Protein AF-A0A849ST51-F1 (afdb_monomer_lite)

Radius of gyration: 21.39 Å; chains: 1; bounding box: 70×36×68 Å

Organism: Eiseniibacteriota bacterium (NCBI:txid2212470)

Sequence (210 aa):
MLAPASSLGTRFVRTRVRLAWPFSPWFVPFAAAFALFERWRFIRDKVAAGPESPLDPAALAWMATTTHALGVLAGSALLVVAWRALGERMPYWRIAGITCALSLLTGFADLLRVRSAELEGAWRMAAVTLGGIGGLESVRADDAGLAAAFAGLGVLEAVRLILLGWAQSHAVARPFATGVAVTLSLWLAIRLATWFTLDLLAGRSGFGGL

Foldseek 3Di:
DDDDDPPPPPPPPCPQLALDAPDDPVCLVVLLVVLLVVQLVVQLVVVVPDPDDPDRSSVVSVVVSVVVLVVLLVLLVVLQVLVVVVVFHFDSVRLSSLSSVLCVLLVVLCVLLVCLLVDDDPSSVVSCQSSHVLSDPPPDDDQVLLCVLRRRPHPSVVVSLLVSLCSVCSSRVHDSVVSSVSSVVSSVVVSLVSSCVVCVVVVAHSPHDD

Structure (mmCIF, N/CA/C/O backbone):
data_AF-A0A849ST51-F1
#
_entry.id   AF-A0A849ST51-F1
#
loop_
_atom_site.group_PDB
_atom_site.id
_atom_site.type_symbol
_atom_site.label_atom_id
_atom_site.label_alt_id
_atom_site.label_comp_id
_atom_site.label_asym_id
_atom_site.label_entity_id
_atom_site.label_seq_id
_atom_site.pdbx_PDB_ins_code
_atom_site.Cartn_x
_atom_site.Cartn_y
_atom_site.Cartn_z
_atom_site.occupancy
_atom_site.B_iso_or_equiv
_atom_site.auth_seq_id
_atom_site.auth_comp_id
_atom_site.auth_asym_id
_atom_site.auth_atom_id
_atom_site.pdbx_PDB_model_num
ATOM 1 N N . MET A 1 1 ? -49.593 -1.850 42.133 1.00 47.81 1 MET A N 1
ATOM 2 C CA . MET A 1 1 ? -48.151 -1.784 42.457 1.00 47.81 1 MET A CA 1
ATOM 3 C C . MET A 1 1 ? -47.375 -2.138 41.198 1.00 47.81 1 MET A C 1
ATOM 5 O O . MET A 1 1 ? -47.341 -3.301 40.830 1.00 47.81 1 MET A O 1
ATOM 9 N N . LEU A 1 2 ? -46.864 -1.133 40.484 1.00 47.19 2 LEU A N 1
ATOM 10 C CA . LEU A 1 2 ? -46.058 -1.300 39.271 1.00 47.19 2 LEU A CA 1
ATOM 11 C C . LEU A 1 2 ? -44.594 -1.077 39.656 1.00 47.19 2 LEU A C 1
ATOM 13 O O . LEU A 1 2 ? -44.266 -0.042 40.234 1.00 47.19 2 LEU A O 1
ATOM 17 N N . ALA A 1 3 ? -43.743 -2.068 39.396 1.00 43.91 3 ALA A N 1
ATOM 18 C CA . ALA A 1 3 ? -42.314 -1.974 39.661 1.00 43.91 3 ALA A CA 1
ATOM 19 C C . ALA A 1 3 ? -41.665 -0.955 38.702 1.00 43.91 3 ALA A C 1
ATOM 21 O O . ALA A 1 3 ? -41.986 -0.961 37.510 1.00 43.91 3 ALA A O 1
ATOM 22 N N . PRO A 1 4 ? -40.763 -0.082 39.182 1.00 59.59 4 PRO A N 1
ATOM 23 C CA . PRO A 1 4 ? -40.071 0.859 38.318 1.00 59.59 4 PRO A CA 1
ATOM 24 C C . PRO A 1 4 ? -39.096 0.101 37.415 1.00 59.59 4 PRO A C 1
ATOM 26 O O . PRO A 1 4 ? -38.251 -0.659 37.889 1.00 59.59 4 PRO A O 1
ATOM 29 N N . ALA A 1 5 ? -39.221 0.324 36.106 1.00 53.69 5 ALA A N 1
ATOM 30 C CA . ALA A 1 5 ? -38.264 -0.126 35.110 1.00 53.69 5 ALA A CA 1
ATOM 31 C C . ALA A 1 5 ? -36.893 0.469 35.450 1.00 53.69 5 ALA A C 1
ATOM 33 O O . ALA A 1 5 ? -36.649 1.665 35.277 1.00 53.69 5 ALA A O 1
ATOM 34 N N . SER A 1 6 ? -36.008 -0.369 35.983 1.00 52.78 6 SER A N 1
ATOM 35 C CA . SER A 1 6 ? -34.615 -0.036 36.209 1.00 52.78 6 SER A CA 1
ATOM 36 C C . SER A 1 6 ? -33.983 0.255 34.854 1.00 52.78 6 SER A C 1
ATOM 38 O O . SER A 1 6 ? -33.720 -0.630 34.041 1.00 52.78 6 SER A O 1
ATOM 40 N N . SER A 1 7 ? -33.761 1.542 34.603 1.00 50.75 7 SER A N 1
ATOM 41 C CA . SER A 1 7 ? -32.922 2.029 33.526 1.00 50.75 7 SER A CA 1
ATOM 42 C C . SER A 1 7 ? -31.540 1.402 33.698 1.00 50.75 7 SER A C 1
ATOM 44 O O . SER A 1 7 ? -30.721 1.884 34.487 1.00 50.75 7 SER A O 1
ATOM 46 N N . LEU A 1 8 ? -31.295 0.307 32.979 1.00 52.44 8 LEU A N 1
ATOM 47 C CA . LEU A 1 8 ? -29.972 -0.237 32.709 1.00 52.44 8 LEU A CA 1
ATOM 48 C C . LEU A 1 8 ? -29.216 0.819 31.908 1.00 52.44 8 LEU A C 1
ATOM 50 O O . LEU A 1 8 ? -29.104 0.779 30.687 1.00 52.44 8 LEU A O 1
ATOM 54 N N . GLY A 1 9 ? -28.727 1.818 32.638 1.00 47.53 9 GLY A N 1
ATOM 55 C CA . GLY A 1 9 ? -27.711 2.736 32.194 1.00 47.53 9 GLY A CA 1
ATOM 56 C C . GLY A 1 9 ? -26.449 1.924 31.984 1.00 47.53 9 GLY A C 1
ATOM 57 O O . GLY A 1 9 ? -25.580 1.880 32.851 1.00 47.53 9 GLY A O 1
ATOM 58 N N . THR A 1 10 ? -26.339 1.294 30.816 1.00 53.84 10 THR A N 1
ATOM 59 C CA . THR A 1 10 ? -25.060 0.909 30.237 1.00 53.84 10 THR A CA 1
ATOM 60 C C . THR A 1 10 ? -24.292 2.201 30.013 1.00 53.84 10 THR A C 1
ATOM 62 O O . THR A 1 10 ? -24.295 2.785 28.927 1.00 53.84 10 THR A O 1
ATOM 65 N N . ARG A 1 11 ? -23.657 2.691 31.082 1.00 48.66 11 ARG A N 1
ATOM 66 C CA . ARG A 1 11 ? -22.540 3.617 30.997 1.00 48.66 11 ARG A CA 1
ATOM 67 C C . ARG A 1 11 ? -21.483 2.870 30.204 1.00 48.66 11 ARG A C 1
ATOM 69 O O . ARG A 1 11 ? -20.660 2.154 30.763 1.00 48.66 11 ARG A O 1
ATOM 76 N N . PHE A 1 12 ? -21.528 3.030 28.884 1.00 52.06 12 PHE A N 1
ATOM 77 C CA . PHE A 1 12 ? -20.367 2.847 28.040 1.00 52.06 12 PHE A CA 1
ATOM 78 C C . PHE A 1 12 ? -19.335 3.843 28.553 1.00 52.06 12 PHE A C 1
ATOM 80 O O . PHE A 1 12 ? -19.264 4.989 28.107 1.00 52.06 12 PHE A O 1
ATOM 87 N N . VAL A 1 13 ? -18.547 3.410 29.534 1.00 49.41 13 VAL A N 1
ATOM 88 C CA . VAL A 1 13 ? -17.258 4.004 29.835 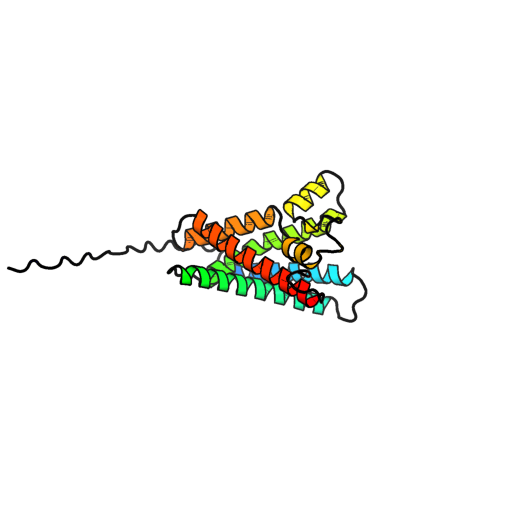1.00 49.41 13 VAL A CA 1
ATOM 89 C C . VAL A 1 13 ? -16.431 3.735 28.584 1.00 49.41 13 VAL A C 1
ATOM 91 O O . VAL A 1 13 ? -15.721 2.744 28.476 1.00 49.41 13 VAL A O 1
ATOM 94 N N . ARG A 1 14 ? -16.608 4.587 27.567 1.00 54.84 14 ARG A N 1
ATOM 95 C CA . ARG A 1 14 ? -15.716 4.675 26.419 1.00 54.84 14 ARG A CA 1
ATOM 96 C C . ARG A 1 14 ? -14.397 5.175 26.982 1.00 54.84 14 ARG A C 1
ATOM 98 O O . ARG A 1 14 ? -14.123 6.375 26.954 1.00 54.84 14 ARG A O 1
ATOM 105 N N . THR A 1 15 ? -13.587 4.264 27.508 1.00 50.16 15 THR A N 1
ATOM 106 C CA . THR A 1 15 ? -12.146 4.455 27.596 1.00 50.16 15 THR A CA 1
ATOM 107 C C . THR A 1 15 ? -11.699 4.771 26.179 1.00 50.16 15 THR A C 1
ATOM 109 O O . THR A 1 15 ? -11.597 3.889 25.330 1.00 50.16 15 THR A O 1
ATOM 112 N N . ARG A 1 16 ? -11.562 6.068 25.876 1.00 57.47 16 ARG A N 1
ATOM 113 C CA . ARG A 1 16 ? -11.054 6.542 24.591 1.00 57.47 16 ARG A CA 1
ATOM 114 C C . ARG A 1 16 ? -9.596 6.117 24.536 1.00 57.47 16 ARG A C 1
ATOM 116 O O . ARG A 1 16 ? -8.726 6.892 24.927 1.00 57.47 16 ARG A O 1
ATOM 123 N N . VAL A 1 17 ? -9.332 4.899 24.076 1.00 56.81 17 VAL A N 1
ATOM 124 C CA . VAL A 1 17 ? -7.990 4.491 23.679 1.00 56.81 17 VAL A CA 1
ATOM 125 C C . VAL A 1 17 ? -7.609 5.423 22.533 1.00 56.81 17 VAL A C 1
ATOM 127 O O . VAL A 1 17 ? -8.108 5.331 21.415 1.00 56.81 17 VAL A O 1
ATOM 130 N N . ARG A 1 18 ? -6.826 6.454 22.857 1.00 67.00 18 ARG A N 1
ATOM 131 C CA . ARG A 1 18 ? -6.346 7.426 21.881 1.00 67.00 18 ARG A CA 1
ATOM 132 C C . ARG A 1 18 ? -5.140 6.788 21.215 1.00 67.00 18 ARG A C 1
ATOM 134 O O . ARG A 1 18 ? -4.066 6.800 21.800 1.00 67.00 18 ARG A O 1
ATOM 141 N N . LEU A 1 19 ? -5.321 6.282 19.998 1.00 74.50 19 LEU A N 1
ATOM 142 C CA . LEU A 1 19 ? -4.217 5.864 19.134 1.00 74.50 19 LEU A CA 1
ATOM 143 C C . LEU A 1 19 ? -3.120 6.939 19.153 1.00 74.50 19 LEU A C 1
ATOM 145 O O . LEU A 1 19 ? -3.395 8.080 18.759 1.00 74.50 19 LEU A O 1
ATOM 149 N N . ALA A 1 20 ? -1.932 6.616 19.665 1.00 80.19 20 ALA A N 1
ATOM 150 C CA . ALA A 1 20 ? -0.822 7.559 19.695 1.00 80.19 20 ALA A CA 1
ATOM 151 C C . ALA A 1 20 ? -0.447 7.952 18.260 1.00 80.19 20 ALA A C 1
ATOM 153 O O . ALA A 1 20 ? -0.621 7.171 17.322 1.00 80.19 20 ALA A O 1
ATOM 154 N N . TRP A 1 21 ? 0.022 9.183 18.074 1.00 77.88 21 TRP A N 1
ATOM 155 C CA . TRP A 1 21 ? 0.580 9.547 16.781 1.00 77.88 21 TRP A CA 1
ATOM 156 C C . TRP A 1 21 ? 1.890 8.773 16.565 1.00 77.88 21 TRP A C 1
ATOM 158 O O . TRP A 1 21 ? 2.665 8.662 17.514 1.00 77.88 21 TRP A O 1
ATOM 168 N N . PRO A 1 22 ? 2.153 8.253 15.350 1.00 71.69 22 PRO A N 1
ATOM 169 C CA . PRO A 1 22 ? 3.393 7.524 15.064 1.00 71.69 22 PRO A CA 1
ATOM 170 C C . PRO A 1 22 ? 4.633 8.420 15.198 1.00 71.69 22 PRO A C 1
ATOM 172 O O . PRO A 1 22 ? 5.712 7.952 15.536 1.00 71.69 22 PRO A O 1
ATOM 175 N N . PHE A 1 23 ? 4.452 9.720 14.971 1.00 78.12 23 PHE A N 1
ATOM 176 C CA . PHE A 1 23 ? 5.445 10.768 15.161 1.00 78.12 23 PHE A CA 1
ATOM 177 C C . PHE A 1 23 ? 4.789 11.948 15.863 1.00 78.12 23 PHE A C 1
ATOM 179 O O . PHE A 1 23 ? 3.565 12.003 15.988 1.00 78.12 23 PHE A O 1
ATOM 186 N N . SER A 1 24 ? 5.574 12.945 16.258 1.00 84.44 24 SER A N 1
ATOM 187 C CA . SER A 1 24 ? 4.971 14.211 16.660 1.00 84.44 24 SER A CA 1
ATOM 188 C C . SER A 1 24 ? 4.080 14.757 15.523 1.00 84.44 24 SER A C 1
ATOM 190 O O . SER A 1 24 ? 4.521 14.744 14.372 1.00 84.44 24 SER A O 1
ATOM 192 N N . PRO A 1 25 ? 2.846 15.238 15.785 1.00 81.44 25 PRO A N 1
ATOM 193 C CA . PRO A 1 25 ? 1.914 15.665 14.733 1.00 81.44 25 PRO A CA 1
ATOM 194 C C . PRO A 1 25 ? 2.497 16.705 13.772 1.00 81.44 25 PRO A C 1
ATOM 196 O O . PRO A 1 25 ? 2.188 16.690 12.584 1.00 81.44 25 PRO A O 1
ATOM 199 N N . TRP A 1 26 ? 3.371 17.579 14.277 1.00 84.88 26 TRP A N 1
ATOM 200 C CA . TRP A 1 26 ? 4.043 18.600 13.476 1.00 84.88 26 TRP A CA 1
ATOM 201 C C . TRP A 1 26 ? 5.066 18.020 12.487 1.00 84.88 26 TRP A C 1
ATOM 203 O O . TRP A 1 26 ? 5.376 18.668 11.496 1.00 84.88 26 TRP A O 1
ATOM 213 N N . PHE A 1 27 ? 5.562 16.801 12.718 1.00 84.75 27 PHE A N 1
ATOM 214 C CA . PHE A 1 27 ? 6.536 16.128 11.856 1.00 84.75 27 PHE A CA 1
ATOM 215 C C . PHE A 1 27 ? 5.884 15.379 10.683 1.00 84.75 27 PHE A C 1
ATOM 217 O O . PHE A 1 27 ? 6.518 15.156 9.656 1.00 84.75 27 PHE A O 1
ATOM 224 N N . VAL A 1 28 ? 4.599 15.024 10.797 1.00 81.81 28 VAL A N 1
ATOM 225 C CA . VAL A 1 28 ? 3.839 14.316 9.751 1.00 81.81 28 VAL A CA 1
ATOM 226 C C . VAL A 1 28 ? 3.916 14.991 8.371 1.00 81.81 28 VAL A C 1
ATOM 228 O O . VAL A 1 28 ? 4.220 14.278 7.414 1.00 81.81 28 VAL A O 1
ATOM 231 N N . PRO A 1 29 ? 3.690 16.314 8.214 1.00 84.12 29 PRO A N 1
ATOM 232 C CA . PRO A 1 29 ? 3.803 16.952 6.901 1.00 84.12 29 PRO A CA 1
ATOM 233 C C . PRO A 1 29 ? 5.222 16.870 6.324 1.00 84.12 29 PRO A C 1
ATOM 235 O O . PRO A 1 29 ? 5.365 16.656 5.124 1.00 84.12 29 PRO A O 1
ATOM 238 N N . PHE A 1 30 ? 6.264 16.963 7.158 1.00 87.88 30 PHE A N 1
ATOM 239 C CA . PHE A 1 30 ? 7.655 16.836 6.712 1.00 87.88 30 PHE A CA 1
ATOM 240 C C . PHE A 1 30 ? 7.974 15.416 6.246 1.00 87.88 30 PHE A C 1
ATOM 242 O O . PHE A 1 30 ? 8.521 15.237 5.161 1.00 87.88 30 PHE A O 1
ATOM 249 N N . ALA A 1 31 ? 7.581 14.404 7.022 1.00 83.00 31 ALA A N 1
ATOM 250 C CA . ALA A 1 31 ? 7.768 13.005 6.651 1.00 83.00 31 ALA A CA 1
ATOM 251 C C . ALA A 1 31 ? 7.018 12.653 5.355 1.00 83.00 31 ALA A C 1
ATOM 253 O O . ALA A 1 31 ? 7.567 11.976 4.488 1.00 83.00 31 ALA A O 1
ATOM 254 N N . ALA A 1 32 ? 5.785 13.148 5.197 1.00 85.94 32 ALA A N 1
ATOM 255 C CA . ALA A 1 32 ? 4.997 12.957 3.983 1.00 85.94 32 ALA A CA 1
ATOM 256 C C . ALA A 1 32 ? 5.638 13.650 2.772 1.00 85.94 32 ALA A C 1
ATOM 258 O O . ALA A 1 32 ? 5.776 13.031 1.720 1.00 85.94 32 ALA A O 1
ATOM 259 N N . ALA A 1 33 ? 6.075 14.904 2.923 1.00 90.06 33 ALA A N 1
ATOM 260 C CA . ALA A 1 33 ? 6.751 15.643 1.861 1.00 90.06 33 ALA A CA 1
ATOM 261 C C . ALA A 1 33 ? 8.051 14.952 1.430 1.00 90.06 33 ALA A C 1
ATOM 263 O O . ALA A 1 33 ? 8.279 14.777 0.236 1.00 90.06 33 ALA A O 1
ATOM 264 N N . PHE A 1 34 ? 8.860 14.492 2.389 1.00 88.81 34 PHE A N 1
ATOM 265 C CA . PHE A 1 34 ? 10.085 13.746 2.112 1.00 88.81 34 PHE A CA 1
ATOM 266 C C . PHE A 1 34 ? 9.800 12.430 1.373 1.00 88.81 34 PHE A C 1
ATOM 268 O O . PHE A 1 34 ? 10.418 12.153 0.348 1.00 88.81 34 PHE A O 1
ATOM 275 N N . ALA A 1 35 ? 8.815 11.650 1.831 1.00 87.19 35 ALA A N 1
ATOM 276 C CA . ALA A 1 35 ? 8.422 10.400 1.180 1.00 87.19 35 ALA A CA 1
ATOM 277 C C . ALA A 1 35 ? 7.932 10.616 -0.263 1.00 87.19 35 ALA A C 1
ATOM 279 O O . ALA A 1 35 ? 8.281 9.849 -1.161 1.00 87.19 35 ALA A O 1
ATOM 280 N N . LEU A 1 36 ? 7.138 11.667 -0.496 1.00 91.19 36 LEU A N 1
ATOM 281 C CA . LEU A 1 36 ? 6.665 12.029 -1.833 1.00 91.19 36 LEU A CA 1
ATOM 282 C C . LEU A 1 36 ? 7.806 12.526 -2.722 1.00 91.19 36 LEU A C 1
ATOM 284 O O . LEU A 1 36 ? 7.856 12.152 -3.890 1.00 91.19 36 LEU A O 1
ATOM 288 N N . PHE A 1 37 ? 8.736 13.311 -2.180 1.00 92.00 37 PHE A N 1
ATOM 289 C CA . PHE A 1 37 ? 9.898 13.796 -2.917 1.00 92.00 37 PHE A CA 1
ATOM 290 C C . PHE A 1 37 ? 10.829 12.654 -3.347 1.00 92.00 37 PHE A C 1
ATOM 292 O O . PHE A 1 37 ? 11.182 12.569 -4.522 1.00 92.00 37 PHE A O 1
ATOM 299 N N . GLU A 1 38 ? 11.176 11.735 -2.441 1.00 89.75 38 GLU A N 1
ATOM 300 C CA . GLU A 1 38 ? 12.005 10.572 -2.787 1.00 89.75 38 GLU A CA 1
ATOM 301 C C . GLU A 1 38 ? 11.309 9.666 -3.807 1.00 89.75 38 GLU A C 1
ATOM 303 O O . GLU A 1 38 ? 11.943 9.181 -4.746 1.00 89.75 38 GLU A O 1
ATOM 308 N N . ARG A 1 39 ? 9.987 9.487 -3.687 1.00 90.00 39 ARG A N 1
ATOM 309 C CA . ARG A 1 39 ? 9.205 8.738 -4.676 1.00 90.00 39 ARG A CA 1
ATOM 310 C C . ARG A 1 39 ? 9.206 9.428 -6.039 1.00 90.00 39 ARG A C 1
ATOM 312 O O . ARG A 1 39 ? 9.419 8.757 -7.045 1.00 90.00 39 ARG A O 1
ATOM 319 N N . TRP A 1 40 ? 9.004 10.744 -6.076 1.00 94.38 40 TRP A N 1
ATOM 320 C CA . TRP A 1 40 ? 9.076 11.527 -7.307 1.00 94.38 40 TRP A CA 1
ATOM 321 C C . TRP A 1 40 ? 10.442 11.386 -7.973 1.00 94.38 40 TRP A C 1
ATOM 323 O O . TRP A 1 40 ? 10.504 11.050 -9.153 1.00 94.38 40 TRP A O 1
ATOM 333 N N . ARG A 1 41 ? 11.530 11.559 -7.211 1.00 93.75 41 ARG A N 1
ATOM 334 C CA . ARG A 1 41 ? 12.900 11.418 -7.716 1.00 93.75 41 ARG A CA 1
ATOM 335 C C . ARG A 1 41 ? 13.128 10.030 -8.305 1.00 93.75 41 ARG A C 1
ATOM 337 O O . ARG A 1 41 ? 13.576 9.915 -9.440 1.00 93.75 41 ARG A O 1
ATOM 344 N N . PHE A 1 42 ? 12.739 8.988 -7.572 1.00 89.19 42 PHE A N 1
ATOM 345 C CA . PHE A 1 42 ? 12.860 7.606 -8.025 1.00 89.19 42 PHE A CA 1
ATOM 346 C C . PHE A 1 42 ? 12.099 7.342 -9.331 1.00 89.19 42 PHE A C 1
ATOM 348 O O . PHE A 1 42 ? 12.646 6.732 -10.249 1.00 89.19 42 PHE A O 1
ATOM 355 N N . ILE A 1 43 ? 10.847 7.806 -9.436 1.00 90.06 43 ILE A N 1
ATOM 356 C CA . ILE A 1 43 ? 10.039 7.624 -10.650 1.00 90.06 43 ILE A CA 1
ATOM 357 C C . ILE A 1 43 ? 10.640 8.415 -11.811 1.00 90.06 43 ILE A C 1
ATOM 359 O O . ILE A 1 43 ? 10.756 7.872 -12.905 1.00 90.06 43 ILE A O 1
ATOM 363 N N . ARG A 1 44 ? 11.058 9.663 -11.581 1.00 93.94 44 ARG A N 1
ATOM 364 C CA . ARG A 1 44 ? 11.687 10.508 -12.602 1.00 93.94 44 ARG A CA 1
ATOM 365 C C . ARG A 1 44 ? 12.926 9.838 -13.176 1.00 93.94 44 ARG A C 1
ATOM 367 O O . ARG A 1 44 ? 13.034 9.721 -14.390 1.00 93.94 44 ARG A O 1
ATOM 374 N N . ASP A 1 45 ? 13.822 9.370 -12.313 1.00 91.25 45 ASP A N 1
ATOM 375 C CA . ASP A 1 45 ? 15.072 8.736 -12.732 1.00 91.25 45 ASP A CA 1
ATOM 376 C C . ASP A 1 45 ? 14.790 7.424 -13.493 1.00 91.25 45 ASP A C 1
ATOM 378 O O . ASP A 1 45 ? 15.465 7.109 -14.471 1.00 91.25 45 ASP A O 1
ATOM 382 N N . LYS A 1 46 ? 13.735 6.689 -13.112 1.00 85.69 46 LYS A N 1
ATOM 383 C CA . LYS A 1 46 ? 13.281 5.489 -13.831 1.00 85.69 46 LYS A CA 1
ATOM 384 C C . LYS A 1 46 ? 12.677 5.778 -15.200 1.00 85.69 46 LYS A C 1
ATOM 386 O O . LYS A 1 46 ? 12.963 5.042 -16.136 1.00 85.69 46 LYS A O 1
ATOM 391 N N . VAL A 1 47 ? 11.841 6.807 -15.310 1.00 88.56 47 VAL A N 1
ATOM 392 C CA . VAL A 1 47 ? 11.228 7.214 -16.581 1.00 88.56 47 VAL A CA 1
ATOM 393 C C . VAL A 1 47 ? 12.292 7.775 -17.522 1.00 88.56 47 VAL A C 1
ATOM 395 O O . VAL A 1 47 ? 12.293 7.430 -18.695 1.00 88.56 47 VAL A O 1
ATOM 398 N N . ALA A 1 48 ? 13.238 8.565 -17.004 1.00 89.88 48 ALA A N 1
ATOM 399 C CA . ALA A 1 48 ? 14.339 9.128 -17.784 1.00 89.88 48 ALA A CA 1
ATOM 400 C C . ALA A 1 48 ? 15.310 8.063 -18.326 1.00 89.88 48 ALA A C 1
ATOM 402 O O . ALA A 1 48 ? 15.897 8.260 -19.382 1.00 89.88 48 ALA A O 1
ATOM 403 N N . ALA A 1 49 ? 15.473 6.940 -17.620 1.00 87.69 49 ALA A N 1
ATOM 404 C CA . ALA A 1 49 ? 16.263 5.796 -18.082 1.00 87.69 49 ALA A CA 1
ATOM 405 C C . ALA A 1 49 ? 15.469 4.811 -18.968 1.00 87.69 49 ALA A C 1
ATOM 407 O O . ALA A 1 49 ? 16.024 3.808 -19.415 1.00 87.69 49 ALA A O 1
ATOM 408 N N . GLY A 1 50 ? 14.164 5.038 -19.148 1.00 83.88 50 GLY A N 1
ATOM 409 C CA . GLY A 1 50 ? 13.275 4.185 -19.930 1.00 83.88 50 GLY A CA 1
ATOM 410 C C . GLY A 1 50 ? 13.282 4.505 -21.430 1.00 83.88 50 GLY A C 1
ATOM 411 O O . GLY A 1 50 ? 14.083 5.315 -21.892 1.00 83.88 50 GLY A O 1
ATOM 412 N N . PRO A 1 51 ? 12.383 3.872 -22.206 1.00 84.50 51 PRO A N 1
ATOM 413 C CA . PRO A 1 51 ? 12.170 4.206 -23.612 1.00 84.50 51 PRO A CA 1
ATOM 414 C C . PRO A 1 51 ? 11.824 5.687 -23.787 1.00 84.50 51 PRO A C 1
ATOM 416 O O . PRO A 1 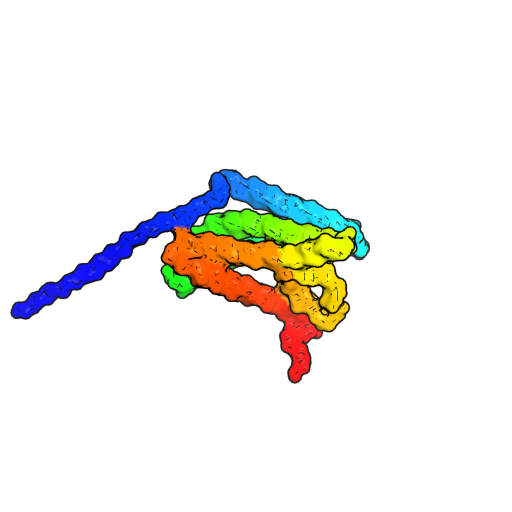51 ? 11.160 6.267 -22.923 1.00 84.50 51 PRO A O 1
ATOM 419 N N . GLU A 1 52 ? 12.218 6.279 -24.918 1.00 85.19 52 GLU A N 1
ATOM 420 C CA . GLU A 1 52 ? 11.867 7.666 -25.224 1.00 85.19 52 GLU A CA 1
ATOM 421 C C . GLU A 1 52 ? 10.345 7.859 -25.189 1.00 85.19 52 GLU A C 1
ATOM 423 O O . GLU A 1 52 ? 9.581 7.201 -25.898 1.00 85.19 52 GLU A O 1
ATOM 428 N N . SER A 1 53 ? 9.912 8.770 -24.322 1.00 82.75 53 SER A N 1
ATOM 429 C CA . SER A 1 53 ? 8.528 9.203 -24.182 1.00 82.75 53 SER A CA 1
ATOM 430 C C . SER A 1 53 ? 8.415 10.633 -24.710 1.00 82.75 53 SER A C 1
ATOM 432 O O . SER A 1 53 ? 9.276 11.456 -24.401 1.00 82.75 53 SER A O 1
ATOM 434 N N . PRO A 1 54 ? 7.336 10.979 -25.437 1.00 87.19 54 PRO A N 1
ATOM 435 C CA . PRO A 1 54 ? 7.093 12.357 -25.866 1.00 87.19 54 PRO A CA 1
ATOM 436 C C . PRO A 1 54 ? 6.789 13.301 -24.688 1.00 87.19 54 PRO A C 1
ATOM 438 O O . PRO A 1 54 ? 6.794 14.518 -24.848 1.00 87.19 54 PRO A O 1
ATOM 441 N N . LEU A 1 55 ? 6.493 12.748 -23.508 1.00 88.81 55 LEU A N 1
ATOM 442 C CA . LEU A 1 55 ? 6.239 13.493 -22.279 1.00 88.81 55 LEU A CA 1
ATOM 443 C C . LEU A 1 55 ? 7.508 13.600 -21.429 1.00 88.81 55 LEU A C 1
ATOM 445 O O . LEU A 1 55 ? 8.202 12.602 -21.229 1.00 88.81 55 LEU A O 1
ATOM 449 N N . ASP A 1 56 ? 7.734 14.792 -20.868 1.00 92.94 56 ASP A N 1
ATOM 450 C CA . ASP A 1 56 ? 8.824 15.084 -19.932 1.00 92.94 56 ASP A CA 1
ATOM 451 C C . ASP A 1 56 ? 8.819 14.102 -18.734 1.00 92.94 56 ASP A C 1
ATOM 453 O O . ASP A 1 56 ? 7.801 13.986 -18.033 1.00 92.94 56 ASP A O 1
ATOM 457 N N . PRO A 1 57 ? 9.944 13.413 -18.450 1.00 92.50 57 PRO A N 1
ATOM 458 C CA . PRO A 1 57 ? 10.071 12.518 -17.303 1.00 92.50 57 PRO A CA 1
ATOM 459 C C . PRO A 1 57 ? 9.688 13.153 -15.964 1.00 92.50 57 PRO A C 1
ATOM 461 O O . PRO A 1 57 ? 9.115 12.476 -15.105 1.00 92.50 57 PRO A O 1
ATOM 464 N N . ALA A 1 58 ? 9.970 14.446 -15.764 1.00 93.75 58 ALA A N 1
ATOM 465 C CA . ALA A 1 58 ? 9.613 15.129 -14.522 1.00 93.75 58 ALA A CA 1
ATOM 466 C C . ALA A 1 58 ? 8.091 15.294 -14.377 1.00 93.75 58 ALA A C 1
ATOM 468 O O . ALA A 1 58 ? 7.556 15.085 -13.282 1.00 93.75 58 ALA A O 1
ATOM 469 N N . ALA A 1 59 ? 7.389 15.603 -15.471 1.00 93.50 59 ALA A N 1
ATOM 470 C CA . ALA A 1 59 ? 5.930 15.681 -15.504 1.00 93.50 59 ALA A CA 1
ATOM 471 C C . ALA A 1 59 ? 5.279 14.318 -15.215 1.00 93.50 59 ALA A C 1
ATOM 473 O O . ALA A 1 59 ? 4.403 14.221 -14.351 1.00 93.50 59 ALA A O 1
ATOM 474 N N . LEU A 1 60 ? 5.757 13.245 -15.857 1.00 91.94 60 LEU A N 1
ATOM 475 C CA . LEU A 1 60 ? 5.271 11.882 -15.606 1.00 91.94 60 LEU A CA 1
ATOM 476 C C . LEU A 1 60 ? 5.487 11.451 -14.150 1.00 91.94 60 LEU A C 1
ATOM 478 O O . LEU A 1 60 ? 4.587 10.888 -13.519 1.00 91.94 60 LEU A O 1
ATOM 482 N N . ALA A 1 61 ? 6.649 11.773 -13.580 1.00 93.19 61 ALA A N 1
ATOM 483 C CA . ALA A 1 61 ? 6.937 11.502 -12.179 1.00 93.19 61 ALA A CA 1
ATOM 484 C C . ALA A 1 61 ? 6.002 12.259 -11.228 1.00 93.19 61 ALA A C 1
ATOM 486 O O . ALA A 1 61 ? 5.541 11.688 -10.234 1.00 93.19 61 ALA A O 1
ATOM 487 N N . TRP A 1 62 ? 5.673 13.520 -11.525 1.00 94.00 62 TRP A N 1
ATOM 488 C CA . TRP A 1 62 ? 4.701 14.290 -10.745 1.00 94.00 62 TRP A CA 1
ATOM 489 C C . TRP A 1 62 ? 3.293 13.712 -10.830 1.00 94.00 62 TRP A C 1
ATOM 491 O O . TRP A 1 62 ? 2.631 13.588 -9.795 1.00 94.00 62 TRP A O 1
ATOM 501 N N . MET A 1 63 ? 2.848 13.300 -12.019 1.00 93.56 63 MET A N 1
ATOM 502 C CA . MET A 1 63 ? 1.546 12.655 -12.202 1.00 93.56 63 MET A CA 1
ATOM 503 C C . MET A 1 63 ? 1.454 11.358 -11.393 1.00 93.56 63 MET A C 1
ATOM 505 O O . MET A 1 63 ? 0.503 11.165 -10.632 1.00 93.56 63 MET A O 1
ATOM 509 N N . ALA A 1 64 ? 2.467 10.494 -11.488 1.00 90.12 64 ALA A N 1
ATOM 510 C CA . ALA A 1 64 ? 2.504 9.227 -10.764 1.00 90.12 64 ALA A CA 1
ATOM 511 C C . ALA A 1 64 ? 2.576 9.425 -9.238 1.00 90.12 64 ALA A C 1
ATOM 513 O O . ALA A 1 64 ? 1.891 8.734 -8.480 1.00 90.12 64 A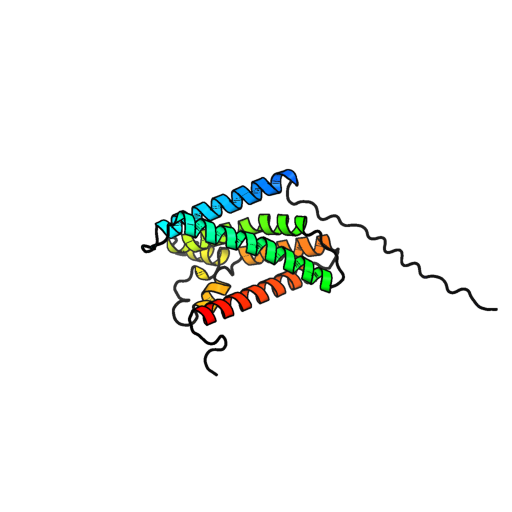LA A O 1
ATOM 514 N N . THR A 1 65 ? 3.363 10.399 -8.774 1.00 92.50 65 THR A N 1
ATOM 515 C CA . THR A 1 65 ? 3.512 10.711 -7.342 1.00 92.50 65 THR A CA 1
ATOM 516 C C . THR A 1 65 ? 2.231 11.307 -6.763 1.00 92.50 65 THR A C 1
ATOM 518 O O . THR A 1 65 ? 1.784 10.884 -5.697 1.00 92.50 65 THR A O 1
ATOM 521 N N . THR A 1 66 ? 1.592 12.229 -7.486 1.00 93.62 66 THR A N 1
ATOM 522 C CA . THR A 1 66 ? 0.297 12.812 -7.103 1.00 93.62 66 THR A CA 1
ATOM 523 C C . THR A 1 66 ? -0.792 11.745 -7.063 1.00 93.62 66 THR A C 1
ATOM 525 O O . THR A 1 66 ? -1.528 11.654 -6.083 1.00 93.62 66 THR A O 1
ATOM 528 N N . THR A 1 67 ? -0.848 10.876 -8.076 1.00 92.44 67 THR A N 1
ATOM 529 C CA . THR A 1 67 ? -1.789 9.744 -8.112 1.00 92.44 67 THR A CA 1
ATOM 530 C C . THR A 1 67 ? -1.582 8.819 -6.913 1.00 92.44 67 THR A C 1
ATOM 532 O O . THR A 1 67 ? -2.546 8.414 -6.266 1.00 92.44 67 THR A O 1
ATOM 535 N N . HIS A 1 68 ? -0.328 8.534 -6.550 1.00 90.31 68 HIS A N 1
ATOM 536 C CA . HIS A 1 68 ? -0.015 7.752 -5.357 1.00 90.31 68 HIS A CA 1
ATOM 537 C C . HIS A 1 68 ? -0.478 8.443 -4.065 1.00 90.31 68 HIS A C 1
ATOM 539 O O . HIS A 1 68 ? -1.109 7.801 -3.226 1.00 90.31 68 HIS A O 1
ATOM 545 N N . ALA A 1 69 ? -0.214 9.744 -3.909 1.00 92.31 69 ALA A N 1
ATOM 546 C CA . ALA A 1 69 ? -0.644 10.514 -2.742 1.00 92.31 69 ALA A CA 1
ATOM 547 C C . ALA A 1 69 ? -2.173 10.501 -2.584 1.00 92.31 69 ALA A C 1
ATOM 549 O O . ALA A 1 69 ? -2.689 10.214 -1.501 1.00 92.31 69 ALA A O 1
ATOM 550 N N . LEU A 1 70 ? -2.901 10.734 -3.680 1.00 94.12 70 LEU A N 1
ATOM 551 C CA . LEU A 1 70 ? -4.360 10.642 -3.716 1.00 94.12 70 LEU A CA 1
ATOM 552 C C . LEU A 1 70 ? -4.840 9.229 -3.382 1.00 94.12 70 LEU A C 1
ATOM 554 O O . LEU A 1 70 ? -5.775 9.081 -2.601 1.00 94.12 70 LEU A O 1
ATOM 558 N N . GLY A 1 71 ? -4.166 8.195 -3.889 1.00 91.62 71 GLY A N 1
ATOM 559 C CA . GLY A 1 71 ? -4.447 6.801 -3.550 1.00 91.62 71 GLY A CA 1
ATOM 560 C C . GLY A 1 71 ? -4.286 6.499 -2.056 1.00 91.62 71 GLY A C 1
ATOM 561 O O . GLY A 1 71 ? -5.130 5.820 -1.473 1.00 91.62 71 GLY A O 1
ATOM 562 N N . VAL A 1 72 ? -3.256 7.044 -1.398 1.00 92.00 72 VAL A N 1
ATOM 563 C CA . VAL A 1 72 ? -3.051 6.906 0.058 1.00 92.00 72 VAL A CA 1
ATOM 564 C C . VAL A 1 72 ? -4.178 7.583 0.844 1.00 92.00 72 VAL A C 1
ATOM 566 O O . VAL A 1 72 ? -4.707 6.997 1.795 1.00 92.00 72 VAL A O 1
ATOM 569 N N . LEU A 1 73 ? -4.578 8.794 0.446 1.00 94.69 73 LEU A N 1
ATOM 570 C CA . LEU A 1 73 ? -5.682 9.522 1.080 1.00 94.69 73 LEU A CA 1
ATOM 571 C C . LEU A 1 73 ? -7.024 8.809 0.869 1.00 94.69 73 LEU A C 1
ATOM 573 O O . LEU A 1 73 ? -7.762 8.589 1.830 1.00 94.69 73 LEU A O 1
ATOM 577 N N . ALA A 1 74 ? -7.306 8.377 -0.361 1.00 95.44 74 ALA A N 1
ATOM 578 C CA . ALA A 1 74 ? -8.505 7.624 -0.713 1.00 95.44 74 ALA A CA 1
ATOM 579 C C . ALA A 1 74 ? -8.575 6.289 0.041 1.00 95.44 74 ALA A C 1
ATOM 581 O O . ALA A 1 74 ? -9.597 5.983 0.651 1.00 95.44 74 ALA A O 1
ATOM 582 N N . GLY A 1 75 ? -7.476 5.530 0.096 1.00 94.69 75 GLY A N 1
ATOM 583 C CA . GLY A 1 75 ? -7.394 4.295 0.878 1.00 94.69 75 GLY A CA 1
ATOM 584 C C . GLY A 1 75 ? -7.647 4.534 2.369 1.00 94.69 75 GLY A C 1
ATOM 585 O O . GLY A 1 75 ? -8.410 3.804 3.000 1.00 94.69 75 GLY A O 1
ATOM 586 N N . SER A 1 76 ? -7.090 5.615 2.924 1.00 95.62 76 SER A N 1
ATOM 587 C CA . SER A 1 76 ? -7.340 6.020 4.314 1.00 95.62 76 SER A CA 1
ATOM 588 C C . SER A 1 76 ? -8.809 6.384 4.556 1.00 95.62 76 SER A C 1
ATOM 590 O O . SER A 1 76 ? -9.371 6.042 5.598 1.00 95.62 76 SER A O 1
ATOM 592 N N . ALA A 1 77 ? -9.455 7.048 3.595 1.00 96.50 77 ALA A N 1
ATOM 593 C CA . ALA A 1 77 ? -10.875 7.375 3.663 1.00 96.50 77 ALA A CA 1
ATOM 594 C C . ALA A 1 77 ? -11.749 6.112 3.606 1.00 96.50 77 ALA A C 1
ATOM 596 O O . ALA A 1 77 ? -12.657 5.974 4.426 1.00 96.50 77 ALA A O 1
ATOM 597 N N . LEU A 1 78 ? -11.440 5.167 2.711 1.00 96.69 78 LEU A N 1
ATOM 598 C CA . LEU A 1 78 ? -12.145 3.885 2.597 1.00 96.69 78 LEU A CA 1
ATOM 599 C C . LEU A 1 78 ? -12.063 3.068 3.889 1.00 96.69 78 LEU A C 1
ATOM 601 O O . LEU A 1 78 ? -13.079 2.544 4.338 1.00 96.69 78 LEU A O 1
ATOM 605 N N . LEU A 1 79 ? -10.895 3.029 4.539 1.00 95.44 79 LEU A N 1
ATOM 606 C CA . LEU A 1 79 ? -10.739 2.399 5.854 1.00 95.44 79 LEU A CA 1
ATOM 607 C C . LEU A 1 79 ? -11.673 3.035 6.892 1.00 95.44 79 LEU A C 1
ATOM 609 O O . LEU A 1 79 ? -12.386 2.333 7.608 1.00 95.44 79 LEU A O 1
ATOM 613 N N . VAL A 1 80 ? -11.712 4.369 6.963 1.00 95.50 80 VAL A N 1
ATOM 614 C CA . VAL A 1 80 ? -12.603 5.082 7.893 1.00 95.50 80 VAL A CA 1
ATOM 615 C C . VAL A 1 80 ? -14.074 4.798 7.588 1.00 95.50 80 VAL A C 1
ATOM 617 O O . VAL A 1 80 ? -14.859 4.628 8.519 1.00 95.50 80 VAL A O 1
ATOM 620 N N . VAL A 1 81 ? -14.460 4.742 6.312 1.00 97.00 81 VAL A N 1
ATOM 621 C CA . VAL A 1 81 ? -15.828 4.407 5.892 1.00 97.00 81 VAL A CA 1
ATOM 622 C C . VAL A 1 81 ? -16.183 2.971 6.275 1.00 97.00 81 VAL A C 1
ATOM 624 O O . VAL A 1 81 ? -17.247 2.762 6.851 1.00 97.00 81 VAL A O 1
ATOM 627 N N . ALA A 1 82 ? -15.292 2.003 6.051 1.00 96.38 82 ALA A N 1
ATOM 628 C CA . ALA A 1 82 ? -15.521 0.611 6.435 1.00 96.38 82 ALA A CA 1
ATOM 629 C C . ALA A 1 82 ? -15.730 0.465 7.947 1.00 96.38 82 ALA A C 1
ATOM 631 O O . ALA A 1 82 ? -16.687 -0.167 8.386 1.00 96.38 82 ALA A O 1
ATOM 632 N N . TRP A 1 83 ? -14.910 1.128 8.762 1.00 95.56 83 TRP A N 1
ATOM 633 C CA . TRP A 1 83 ? -15.105 1.118 10.211 1.00 95.56 83 TRP A CA 1
ATOM 634 C C . TRP A 1 83 ? -16.381 1.834 10.655 1.00 95.56 83 TRP A C 1
ATOM 636 O O . TRP A 1 83 ? -17.045 1.367 11.578 1.00 95.56 83 TRP A O 1
ATOM 646 N N . ARG A 1 84 ? -16.784 2.908 9.966 1.00 95.38 84 ARG A N 1
ATOM 647 C CA . ARG A 1 84 ? -18.083 3.559 10.200 1.00 95.38 84 ARG A CA 1
ATOM 648 C C . ARG A 1 84 ? -19.259 2.654 9.863 1.00 95.38 84 ARG A C 1
ATOM 650 O O . ARG A 1 84 ? -20.230 2.661 10.613 1.00 95.38 84 ARG A O 1
ATOM 657 N N . ALA A 1 85 ? -19.165 1.863 8.796 1.00 96.50 85 ALA A N 1
ATOM 658 C CA . ALA A 1 85 ? -20.176 0.864 8.455 1.00 96.50 85 ALA A CA 1
ATOM 659 C C . ALA A 1 85 ? -20.302 -0.219 9.545 1.00 96.50 85 ALA A C 1
ATOM 661 O O . ALA A 1 85 ? -21.392 -0.724 9.787 1.00 96.50 85 ALA A O 1
ATOM 662 N N . LEU A 1 86 ? -19.215 -0.501 10.270 1.00 94.81 86 LEU A N 1
ATOM 663 C CA . LEU A 1 86 ? -19.192 -1.385 11.443 1.00 94.81 86 LEU A CA 1
ATOM 664 C C . LEU A 1 86 ? -19.592 -0.685 12.761 1.00 94.81 86 LEU A C 1
ATOM 666 O O . LEU A 1 86 ? -19.462 -1.270 13.836 1.00 94.81 86 LEU A O 1
ATOM 670 N N . GLY A 1 87 ? -20.066 0.564 12.704 1.00 94.94 87 GLY A N 1
ATOM 671 C CA . GLY A 1 87 ? -20.507 1.339 13.869 1.00 94.94 87 GLY A CA 1
ATOM 672 C C . GLY A 1 87 ? -19.386 2.037 14.647 1.00 94.94 87 GLY A C 1
ATOM 673 O O . GLY A 1 87 ? -19.651 2.660 15.678 1.00 94.94 87 GLY A O 1
ATOM 674 N N . GLU A 1 88 ? -18.145 1.988 14.161 1.00 93.44 88 GLU A N 1
ATOM 675 C CA . GLU A 1 88 ? -16.981 2.570 14.826 1.00 93.44 88 GLU A CA 1
ATOM 676 C C . GLU A 1 88 ? -16.597 3.942 14.263 1.00 93.44 88 GLU A C 1
ATOM 678 O O . GLU A 1 88 ? -16.772 4.259 13.086 1.00 93.44 88 GLU A O 1
ATOM 683 N N . ARG A 1 89 ? -16.025 4.801 15.112 1.00 92.25 89 ARG A N 1
ATOM 684 C CA . ARG A 1 89 ? -15.519 6.116 14.691 1.00 92.25 89 ARG A CA 1
ATOM 685 C C . ARG A 1 89 ? -14.000 6.123 14.708 1.00 92.25 89 ARG A C 1
ATOM 687 O O . ARG A 1 89 ? -13.400 6.045 15.774 1.00 92.25 89 ARG A O 1
ATOM 694 N N . MET A 1 90 ? -13.392 6.325 13.541 1.00 88.94 90 MET A N 1
ATOM 695 C CA . MET A 1 90 ? -11.944 6.480 13.416 1.00 88.94 90 MET A CA 1
ATOM 696 C C . MET A 1 90 ? -11.511 7.929 13.150 1.00 88.94 90 MET A C 1
ATOM 698 O O . MET A 1 90 ? -12.156 8.638 12.371 1.00 88.94 90 MET A O 1
ATOM 702 N N . PRO A 1 91 ? -10.399 8.384 13.758 1.00 90.56 91 PRO A N 1
ATOM 703 C CA . PRO A 1 91 ? -9.804 9.682 13.463 1.00 90.56 91 PRO A CA 1
ATOM 704 C C . PRO A 1 91 ? -9.062 9.648 12.116 1.00 90.56 91 PRO A C 1
ATOM 706 O O . PRO A 1 91 ? -7.915 9.205 12.052 1.00 90.56 91 PRO A O 1
ATOM 709 N N . TYR A 1 92 ? -9.702 10.159 11.056 1.00 91.88 92 TYR A N 1
ATOM 710 C CA . TYR A 1 92 ? -9.184 10.139 9.677 1.00 91.88 92 TYR A CA 1
ATOM 711 C C . TYR A 1 92 ? -7.717 10.567 9.563 1.00 91.88 92 TYR A C 1
ATOM 713 O O . TYR A 1 92 ? -6.896 9.794 9.082 1.00 91.88 92 TYR A O 1
ATOM 721 N N . TRP A 1 93 ? -7.358 11.743 10.086 1.00 90.19 93 TRP A N 1
ATOM 722 C CA . TRP A 1 93 ? -5.997 12.277 9.957 1.00 90.19 93 TRP A CA 1
ATOM 723 C C . TRP A 1 93 ? -4.918 11.417 10.622 1.00 90.19 93 TRP A C 1
ATOM 725 O O . TRP A 1 93 ? -3.783 11.395 10.155 1.00 90.19 93 TRP A O 1
ATOM 735 N N . ARG A 1 94 ? -5.259 10.670 11.680 1.00 89.75 94 ARG A N 1
ATOM 736 C CA . ARG A 1 94 ? -4.303 9.751 12.318 1.00 89.75 94 ARG A CA 1
ATOM 737 C C . ARG A 1 94 ? -4.090 8.507 11.470 1.00 89.75 94 ARG A C 1
ATOM 739 O O . ARG A 1 94 ? -2.951 8.100 11.279 1.00 89.75 94 ARG A O 1
ATOM 746 N N . ILE A 1 95 ? -5.170 7.938 10.934 1.00 91.62 95 ILE A N 1
ATOM 747 C CA . ILE A 1 95 ? -5.087 6.791 10.022 1.00 91.62 95 ILE A CA 1
ATOM 748 C C . ILE A 1 95 ? -4.347 7.181 8.742 1.00 91.62 95 ILE A C 1
ATOM 750 O O . ILE A 1 95 ? -3.478 6.434 8.305 1.00 91.62 95 ILE A O 1
ATOM 754 N N . ALA A 1 96 ? -4.607 8.368 8.193 1.00 91.56 96 ALA A N 1
ATOM 755 C CA . ALA A 1 96 ? -3.879 8.887 7.041 1.00 91.56 96 ALA A CA 1
ATOM 756 C C . ALA A 1 96 ? -2.382 9.061 7.339 1.00 91.56 96 ALA A C 1
ATOM 758 O O . ALA A 1 96 ? -1.550 8.613 6.555 1.00 91.56 96 ALA A O 1
ATOM 759 N N . GLY A 1 97 ? -2.025 9.627 8.498 1.00 90.00 97 GLY A N 1
ATOM 760 C CA . GLY A 1 97 ? -0.628 9.759 8.923 1.00 90.00 97 GLY A CA 1
ATOM 761 C C . GLY A 1 97 ? 0.083 8.412 9.084 1.00 90.00 97 GLY A C 1
ATOM 762 O O . GLY A 1 97 ? 1.206 8.251 8.612 1.00 90.00 97 GLY A O 1
ATOM 763 N N . ILE A 1 98 ? -0.580 7.420 9.687 1.00 91.44 98 ILE A N 1
ATOM 764 C CA . ILE A 1 98 ? -0.043 6.056 9.823 1.00 91.44 98 ILE A CA 1
ATOM 765 C C . ILE A 1 98 ? 0.094 5.385 8.458 1.00 91.44 98 ILE A C 1
ATOM 767 O O . ILE A 1 98 ? 1.129 4.796 8.173 1.00 91.44 98 ILE A O 1
ATOM 771 N N . THR A 1 99 ? -0.914 5.504 7.594 1.00 92.19 99 THR A N 1
ATOM 772 C CA . THR A 1 99 ? -0.876 4.931 6.242 1.00 92.19 99 THR A CA 1
ATOM 773 C C . THR A 1 99 ? 0.266 5.545 5.437 1.00 92.19 99 THR A C 1
ATOM 775 O O . THR A 1 99 ? 1.020 4.811 4.810 1.00 92.19 99 THR A O 1
ATOM 778 N N . CYS A 1 100 ? 0.455 6.865 5.523 1.00 90.50 100 CYS A N 1
ATOM 779 C CA . CYS A 1 100 ? 1.571 7.569 4.897 1.00 90.50 100 CYS A CA 1
ATOM 780 C C . CYS A 1 100 ? 2.931 7.094 5.429 1.00 90.50 100 CYS A C 1
ATOM 782 O O . CYS A 1 100 ? 3.834 6.835 4.640 1.00 90.50 100 CYS A O 1
ATOM 784 N N . ALA A 1 101 ? 3.078 6.940 6.748 1.00 89.12 101 ALA A N 1
ATOM 785 C CA . ALA A 1 101 ? 4.305 6.424 7.354 1.00 89.12 101 ALA A CA 1
ATOM 786 C C . ALA A 1 101 ? 4.614 4.997 6.875 1.00 89.12 101 ALA A C 1
ATOM 788 O O . ALA A 1 101 ? 5.736 4.683 6.487 1.00 89.12 101 ALA A O 1
ATOM 789 N N . LEU A 1 102 ? 3.592 4.143 6.844 1.00 91.19 102 LEU A N 1
ATOM 790 C CA . LEU A 1 102 ? 3.696 2.762 6.387 1.00 91.19 102 LEU A CA 1
ATOM 791 C C . LEU A 1 102 ? 3.933 2.648 4.871 1.00 91.19 102 LEU A C 1
ATOM 793 O O . LEU A 1 102 ? 4.480 1.640 4.429 1.00 91.19 102 LEU A O 1
ATOM 797 N N . SER A 1 103 ? 3.603 3.665 4.067 1.00 87.88 103 SER A N 1
ATOM 798 C CA . SER A 1 103 ? 3.952 3.709 2.636 1.00 87.88 103 SER A CA 1
ATOM 799 C C . SER A 1 103 ? 5.463 3.749 2.382 1.00 87.88 103 SER A C 1
ATOM 801 O O . SER A 1 103 ? 5.891 3.391 1.285 1.00 87.88 103 SER A O 1
ATOM 803 N N . LEU A 1 104 ? 6.288 4.101 3.377 1.00 85.88 104 LEU A N 1
ATOM 804 C CA . LEU A 1 104 ? 7.746 3.962 3.277 1.00 85.88 104 LEU A CA 1
ATOM 805 C C . LEU A 1 104 ? 8.163 2.499 3.065 1.00 85.88 104 LEU A C 1
ATOM 807 O O . LEU A 1 104 ? 9.081 2.237 2.292 1.00 85.88 104 LEU A O 1
ATOM 811 N N . LEU A 1 105 ? 7.449 1.541 3.673 1.00 90.31 105 LEU A N 1
ATOM 812 C CA . LEU A 1 105 ? 7.680 0.110 3.439 1.00 90.31 105 LEU A CA 1
ATOM 813 C C . LEU A 1 105 ? 7.375 -0.269 1.989 1.00 90.31 105 LEU A C 1
ATOM 815 O O . LEU A 1 105 ? 8.124 -1.035 1.389 1.00 90.31 105 LEU A O 1
ATOM 819 N N . THR A 1 106 ? 6.317 0.301 1.405 1.00 87.31 106 THR A N 1
ATOM 820 C CA . THR A 1 106 ? 5.990 0.109 -0.015 1.00 87.31 106 THR A CA 1
ATOM 821 C C . THR A 1 106 ? 7.070 0.709 -0.914 1.00 87.31 106 THR A C 1
ATOM 823 O O . THR A 1 106 ? 7.477 0.070 -1.877 1.00 87.31 106 THR A O 1
ATOM 826 N N . GLY A 1 107 ? 7.583 1.900 -0.588 1.00 85.50 107 GLY A N 1
ATOM 827 C CA . GLY A 1 107 ? 8.697 2.511 -1.319 1.00 85.50 107 GLY A CA 1
ATOM 828 C C . GLY A 1 107 ? 9.971 1.663 -1.269 1.00 85.50 107 GLY A C 1
ATOM 829 O O . GLY A 1 107 ? 10.615 1.451 -2.294 1.00 85.50 107 GLY A O 1
ATOM 830 N N . PHE A 1 108 ? 10.297 1.107 -0.099 1.00 88.81 108 PHE A N 1
ATOM 831 C CA . PHE A 1 108 ? 11.428 0.191 0.046 1.00 88.81 108 PHE A CA 1
ATOM 832 C C . PHE A 1 108 ? 11.209 -1.125 -0.719 1.00 88.81 108 PHE A C 1
ATOM 834 O O . PHE A 1 108 ? 12.119 -1.604 -1.392 1.00 88.81 108 PHE A O 1
ATOM 841 N N . ALA A 1 109 ? 9.991 -1.673 -0.696 1.00 90.38 109 ALA A N 1
ATOM 842 C CA . ALA A 1 109 ? 9.619 -2.849 -1.480 1.00 90.38 109 ALA A CA 1
ATOM 843 C C . ALA A 1 109 ? 9.750 -2.608 -2.994 1.00 90.38 109 ALA A C 1
ATOM 845 O O . ALA A 1 109 ? 10.276 -3.462 -3.707 1.00 90.38 109 ALA A O 1
ATOM 846 N N . ASP A 1 110 ? 9.320 -1.439 -3.482 1.00 86.25 110 ASP A N 1
ATOM 847 C CA . ASP A 1 110 ? 9.484 -1.023 -4.879 1.00 86.25 110 ASP A CA 1
ATOM 848 C C . ASP A 1 110 ? 10.977 -0.948 -5.263 1.00 86.25 110 ASP A C 1
ATOM 850 O O . ASP A 1 110 ? 11.364 -1.429 -6.331 1.00 86.25 110 ASP A O 1
ATOM 854 N N . LEU A 1 111 ? 11.829 -0.417 -4.376 1.00 87.81 111 LEU A N 1
ATOM 855 C CA . LEU A 1 111 ? 13.279 -0.358 -4.581 1.00 87.81 111 LEU A CA 1
ATOM 856 C C . LEU A 1 111 ? 13.909 -1.755 -4.641 1.00 87.81 111 LEU A C 1
ATOM 858 O O . LEU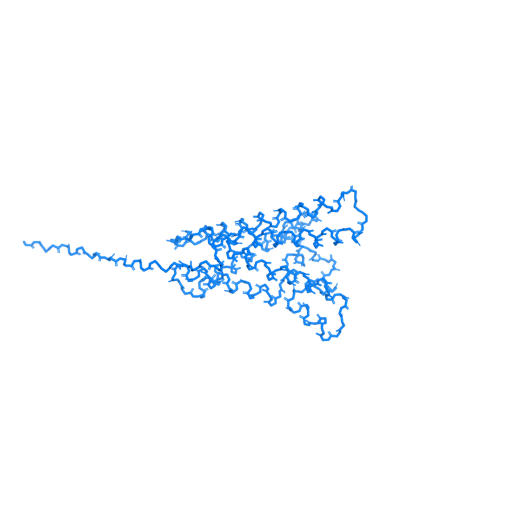 A 1 111 ? 14.683 -2.025 -5.558 1.00 87.81 111 LEU A O 1
ATOM 862 N N . LEU A 1 112 ? 13.556 -2.652 -3.715 1.00 90.06 112 LEU A N 1
ATOM 863 C CA . LEU A 1 112 ? 14.036 -4.038 -3.729 1.00 90.06 112 LEU A CA 1
ATOM 864 C C . LEU A 1 112 ? 13.615 -4.767 -5.003 1.00 90.06 112 LEU A C 1
ATOM 866 O O . LEU A 1 112 ? 14.432 -5.447 -5.618 1.00 90.06 112 LEU A O 1
ATOM 870 N N . ARG A 1 113 ? 12.364 -4.587 -5.440 1.00 87.38 113 ARG A N 1
ATOM 871 C CA . ARG A 1 113 ? 11.854 -5.194 -6.675 1.00 87.38 113 ARG A CA 1
ATOM 872 C C . ARG A 1 113 ? 12.650 -4.731 -7.886 1.00 87.38 113 ARG A C 1
ATOM 874 O O . ARG A 1 113 ? 13.064 -5.550 -8.696 1.00 87.38 113 ARG A O 1
ATOM 881 N N . VAL A 1 114 ? 12.912 -3.432 -7.980 1.00 84.62 114 VAL A N 1
ATOM 882 C CA . VAL A 1 114 ? 13.724 -2.864 -9.057 1.00 84.62 114 VAL A CA 1
ATOM 883 C C . VAL A 1 114 ? 15.156 -3.392 -9.031 1.00 84.62 114 VAL A C 1
ATOM 885 O O . VAL A 1 114 ? 15.673 -3.780 -10.073 1.00 84.62 114 VAL A O 1
ATOM 888 N N . ARG A 1 115 ? 15.791 -3.416 -7.857 1.00 88.38 115 ARG A N 1
ATOM 889 C CA . ARG A 1 115 ? 17.179 -3.869 -7.710 1.00 88.38 115 ARG A CA 1
ATOM 890 C C . ARG A 1 115 ? 17.323 -5.379 -7.848 1.00 88.38 115 ARG A C 1
ATOM 892 O O . ARG A 1 115 ? 18.413 -5.842 -8.142 1.00 88.38 115 ARG A O 1
ATOM 899 N N . SER A 1 116 ? 16.244 -6.147 -7.693 1.00 90.12 116 SER A N 1
ATOM 900 C CA . SER A 1 116 ? 16.288 -7.607 -7.819 1.00 90.12 116 SER A CA 1
ATOM 901 C C . SER A 1 116 ? 16.784 -8.088 -9.187 1.00 90.12 116 SER A C 1
ATOM 903 O O . SER A 1 116 ? 17.399 -9.145 -9.250 1.00 90.12 116 SER A O 1
ATOM 905 N N . ALA A 1 117 ? 16.586 -7.301 -10.251 1.00 86.06 117 ALA A N 1
ATOM 906 C CA . ALA A 1 117 ? 17.104 -7.599 -11.587 1.00 86.06 117 ALA A CA 1
ATOM 907 C C . ALA A 1 117 ? 18.637 -7.478 -11.694 1.00 86.06 117 ALA A C 1
ATOM 909 O O . ALA A 1 117 ? 19.234 -8.071 -12.582 1.00 86.06 117 ALA A O 1
ATOM 910 N N . GLU A 1 118 ? 19.269 -6.725 -10.791 1.00 88.31 118 GLU A N 1
ATOM 911 C CA . GLU A 1 118 ? 20.724 -6.519 -10.733 1.00 88.31 118 GLU A CA 1
ATOM 912 C C . GLU A 1 118 ? 21.405 -7.482 -9.741 1.00 88.31 118 GLU A C 1
ATOM 914 O O . GLU A 1 118 ? 22.626 -7.476 -9.604 1.00 88.31 118 GLU A O 1
ATOM 919 N N . LEU A 1 119 ? 20.623 -8.279 -9.005 1.00 90.56 119 LEU A N 1
ATOM 920 C CA . LEU A 1 119 ? 21.112 -9.216 -7.998 1.00 90.56 119 LEU A CA 1
ATOM 921 C C . LEU A 1 119 ? 21.140 -10.641 -8.552 1.00 90.56 119 LEU A C 1
ATOM 923 O O . LEU A 1 119 ? 20.326 -11.021 -9.393 1.00 90.56 119 LEU A O 1
ATOM 927 N N . GLU A 1 120 ? 22.020 -11.469 -7.995 1.00 91.75 120 GLU A N 1
ATOM 928 C CA . GLU A 1 120 ? 22.161 -12.874 -8.378 1.00 91.75 120 GLU A CA 1
ATOM 929 C C . GLU A 1 120 ? 21.906 -13.826 -7.199 1.00 91.75 120 GLU A C 1
ATOM 931 O O . GLU A 1 120 ? 22.002 -13.459 -6.020 1.00 91.75 120 GLU A O 1
ATOM 936 N N . GLY A 1 121 ? 21.546 -15.070 -7.528 1.00 91.56 121 GLY A N 1
ATOM 937 C CA . GLY A 1 121 ? 21.396 -16.171 -6.577 1.00 91.56 121 GLY A CA 1
ATOM 938 C C . GLY A 1 121 ? 20.459 -15.871 -5.401 1.00 91.56 121 GLY A C 1
ATOM 939 O O . GLY A 1 121 ? 19.330 -15.401 -5.568 1.00 91.56 121 GLY A O 1
ATOM 940 N N . ALA A 1 122 ? 20.934 -16.158 -4.186 1.00 93.38 122 ALA A N 1
ATOM 941 C CA . ALA A 1 122 ? 20.159 -16.004 -2.954 1.00 93.38 122 ALA A CA 1
ATOM 942 C C . ALA A 1 122 ? 19.710 -14.554 -2.696 1.00 93.38 122 ALA A C 1
ATOM 944 O O . ALA A 1 122 ? 18.618 -14.336 -2.166 1.00 93.38 122 ALA A O 1
ATOM 945 N N . TRP A 1 123 ? 20.500 -13.556 -3.107 1.00 92.81 123 TRP A N 1
ATOM 946 C CA . TRP A 1 123 ? 20.161 -12.146 -2.902 1.00 92.81 123 TRP A CA 1
ATOM 947 C C . TRP A 1 123 ? 19.004 -11.689 -3.785 1.00 92.81 123 TRP A C 1
ATOM 949 O O . TRP A 1 123 ? 18.128 -10.964 -3.308 1.00 92.81 123 TRP A O 1
ATOM 959 N N . ARG A 1 124 ? 18.935 -12.172 -5.033 1.00 91.94 124 ARG A N 1
ATOM 960 C CA . ARG A 1 124 ? 17.769 -11.953 -5.901 1.00 91.94 124 ARG A CA 1
ATOM 961 C C . ARG A 1 124 ? 16.509 -12.532 -5.272 1.00 91.94 124 ARG A C 1
ATOM 963 O O . ARG A 1 124 ? 15.503 -11.834 -5.164 1.00 91.94 124 ARG A O 1
ATOM 970 N N . MET A 1 125 ? 16.578 -13.775 -4.795 1.00 91.12 125 MET A N 1
ATOM 971 C CA . MET A 1 125 ? 15.436 -14.440 -4.159 1.00 91.12 125 MET A CA 1
ATOM 972 C C . MET A 1 125 ? 14.974 -13.715 -2.891 1.00 91.12 125 MET A C 1
ATOM 974 O O . MET A 1 125 ? 13.771 -13.541 -2.691 1.00 91.12 125 MET A O 1
ATOM 978 N N . ALA A 1 126 ? 15.905 -13.226 -2.069 1.00 92.62 126 ALA A N 1
ATOM 979 C CA . ALA A 1 126 ? 15.579 -12.407 -0.905 1.00 92.62 126 ALA A CA 1
ATOM 980 C C . ALA A 1 126 ? 14.882 -11.095 -1.309 1.00 92.62 126 ALA A C 1
ATOM 982 O O . ALA A 1 126 ? 13.838 -10.755 -0.749 1.00 92.62 126 ALA A O 1
ATOM 983 N N . ALA A 1 127 ? 15.402 -10.387 -2.316 1.00 91.94 127 ALA A N 1
ATOM 984 C CA . ALA A 1 127 ? 14.822 -9.136 -2.799 1.00 91.94 127 ALA A CA 1
ATOM 985 C C . ALA A 1 127 ? 13.410 -9.323 -3.381 1.00 91.94 127 ALA A C 1
ATOM 987 O O . ALA A 1 127 ? 12.520 -8.533 -3.066 1.00 91.94 127 ALA A O 1
ATOM 988 N N . VAL A 1 128 ? 13.173 -10.386 -4.158 1.00 91.00 128 VAL A N 1
ATOM 989 C CA . VAL A 1 128 ? 11.839 -10.742 -4.680 1.00 91.00 128 VAL A CA 1
ATOM 990 C C . VAL A 1 128 ? 10.883 -11.103 -3.542 1.00 91.00 128 VAL A C 1
ATOM 992 O O . VAL A 1 128 ? 9.758 -10.612 -3.501 1.00 91.00 128 VAL A O 1
ATOM 995 N N . THR A 1 129 ? 11.326 -11.909 -2.576 1.00 93.19 129 THR A N 1
ATOM 996 C CA . THR A 1 129 ? 10.489 -12.320 -1.435 1.00 93.19 129 THR A CA 1
ATOM 997 C C . THR A 1 129 ? 10.050 -11.113 -0.600 1.00 93.19 129 THR A C 1
ATOM 999 O O . THR A 1 129 ? 8.895 -11.011 -0.182 1.00 93.19 129 THR A O 1
ATOM 1002 N N . LEU A 1 130 ? 10.956 -10.157 -0.383 1.00 93.56 130 LEU A N 1
ATOM 1003 C CA . LEU A 1 130 ? 10.675 -8.942 0.377 1.00 93.56 130 LEU A CA 1
ATOM 1004 C C . LEU A 1 130 ? 9.851 -7.916 -0.422 1.00 93.56 130 LEU A C 1
ATOM 1006 O O . LEU A 1 130 ? 8.863 -7.397 0.099 1.00 93.56 130 LEU A O 1
ATOM 1010 N N . GLY A 1 131 ? 10.261 -7.619 -1.660 1.00 88.50 131 GLY A N 1
ATOM 1011 C CA . GLY A 1 131 ? 9.725 -6.543 -2.509 1.00 88.50 131 GLY A CA 1
ATOM 1012 C C . GLY A 1 131 ? 8.516 -6.919 -3.376 1.00 88.50 131 GLY A C 1
ATOM 1013 O O . GLY A 1 131 ? 7.819 -6.038 -3.899 1.00 88.50 131 GLY A O 1
ATOM 1014 N N . GLY A 1 132 ? 8.259 -8.218 -3.503 1.00 89.50 132 GLY A N 1
ATOM 1015 C CA . GLY A 1 132 ? 7.119 -8.807 -4.187 1.00 89.50 132 GLY A CA 1
ATOM 1016 C C . GLY A 1 132 ? 7.460 -9.525 -5.491 1.00 89.50 132 GLY A C 1
ATOM 1017 O O . GLY A 1 132 ? 8.499 -9.302 -6.118 1.00 89.50 132 GLY A O 1
ATOM 1018 N N . ILE A 1 133 ? 6.527 -10.380 -5.910 1.00 84.56 133 ILE A N 1
ATOM 1019 C CA . ILE A 1 133 ? 6.660 -11.292 -7.057 1.00 84.56 133 ILE A CA 1
ATOM 1020 C C . ILE A 1 133 ? 6.897 -10.597 -8.404 1.00 84.56 133 ILE A C 1
ATOM 1022 O O . ILE A 1 133 ? 7.372 -11.232 -9.337 1.00 84.56 133 ILE A O 1
ATOM 1026 N N . GLY A 1 134 ? 6.630 -9.292 -8.520 1.00 78.75 134 GLY A N 1
ATOM 1027 C CA . GLY A 1 134 ? 6.861 -8.536 -9.753 1.00 78.75 134 GLY A CA 1
ATOM 1028 C C . GLY A 1 134 ? 8.336 -8.385 -10.157 1.00 78.75 134 GLY A C 1
ATOM 1029 O O . GLY A 1 134 ? 8.602 -7.799 -11.201 1.00 78.75 134 GLY A O 1
ATOM 1030 N N . GLY A 1 135 ? 9.287 -8.866 -9.346 1.00 72.75 135 GLY A N 1
ATOM 1031 C CA . GLY A 1 135 ? 10.700 -9.017 -9.730 1.00 72.75 135 GLY A CA 1
ATOM 1032 C C . GLY A 1 135 ? 11.013 -10.323 -10.482 1.00 72.75 135 GLY A C 1
ATOM 1033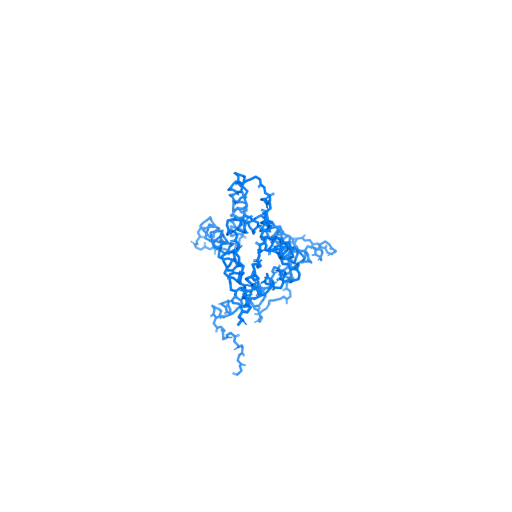 O O . GLY A 1 135 ? 12.149 -10.532 -10.909 1.00 72.75 135 GLY A O 1
ATOM 1034 N N . LEU A 1 136 ? 10.027 -11.213 -10.645 1.00 76.19 136 LEU A N 1
ATOM 1035 C CA . LEU A 1 136 ? 10.149 -12.430 -11.446 1.00 76.19 136 LEU A CA 1
ATOM 1036 C C . LEU A 1 136 ? 9.831 -12.117 -12.914 1.00 76.19 136 LEU A C 1
ATOM 1038 O O . LEU A 1 136 ? 8.746 -11.640 -13.240 1.00 76.19 136 LEU A O 1
ATOM 1042 N N . GLU A 1 137 ? 10.774 -12.409 -13.810 1.00 63.59 137 GLU A N 1
ATOM 1043 C CA . GLU A 1 137 ? 10.629 -12.181 -15.259 1.00 63.59 137 GLU A CA 1
ATOM 1044 C C . GLU A 1 137 ? 9.565 -13.088 -15.904 1.00 63.59 137 GLU A C 1
ATOM 1046 O O . GLU A 1 137 ? 9.022 -12.750 -16.950 1.00 63.59 137 GLU A O 1
ATOM 1051 N N . SER A 1 138 ? 9.209 -14.203 -15.256 1.00 55.72 138 SER A N 1
ATOM 1052 C CA . SER A 1 138 ? 8.305 -15.239 -15.774 1.00 55.72 138 SER A CA 1
ATOM 1053 C C . SER A 1 138 ? 6.813 -14.879 -15.786 1.00 55.72 138 SER A C 1
ATOM 1055 O O . SER A 1 138 ? 6.011 -15.664 -16.280 1.00 55.72 138 SER A O 1
ATOM 1057 N N . VAL A 1 139 ? 6.406 -13.712 -15.273 1.00 57.44 139 VAL A N 1
ATOM 1058 C CA . VAL A 1 139 ? 4.980 -13.336 -15.133 1.00 57.44 139 VAL A CA 1
ATOM 1059 C C . VAL A 1 139 ? 4.450 -12.538 -16.344 1.00 57.44 139 VAL A C 1
ATOM 1061 O O . VAL A 1 139 ? 3.497 -11.774 -16.219 1.00 57.44 139 VAL A O 1
ATOM 1064 N N . ARG A 1 140 ? 5.064 -12.624 -17.533 1.00 57.03 140 ARG A N 1
ATOM 1065 C CA . ARG A 1 140 ? 4.733 -11.711 -18.648 1.00 57.03 140 ARG A CA 1
ATOM 1066 C C . ARG A 1 140 ? 4.502 -12.396 -19.994 1.00 57.03 140 ARG A C 1
ATOM 1068 O O . ARG A 1 140 ? 5.449 -12.660 -20.720 1.00 57.03 140 ARG A O 1
ATOM 1075 N N . ALA A 1 141 ? 3.220 -12.541 -20.335 1.00 55.97 141 ALA A N 1
ATOM 1076 C CA . ALA A 1 141 ? 2.649 -12.168 -21.639 1.00 55.97 141 ALA A CA 1
ATOM 1077 C C . ALA A 1 141 ? 1.109 -12.131 -21.543 1.00 55.97 141 ALA A C 1
ATOM 1079 O O . ALA A 1 141 ? 0.488 -11.119 -21.875 1.00 55.97 141 ALA A O 1
ATOM 1080 N N . ASP A 1 142 ? 0.511 -13.171 -20.956 1.00 59.53 142 ASP A N 1
ATOM 1081 C CA . ASP A 1 142 ? -0.940 -13.375 -21.041 1.00 59.53 142 ASP A CA 1
ATOM 1082 C C . ASP A 1 142 ? -1.740 -12.713 -19.901 1.00 59.53 142 ASP A C 1
ATOM 1084 O O . ASP A 1 142 ? -2.827 -12.208 -20.157 1.00 59.53 142 ASP A O 1
ATOM 1088 N N . ASP A 1 143 ? -1.165 -12.521 -18.703 1.00 69.81 143 ASP A N 1
ATOM 1089 C CA . ASP A 1 143 ? -1.860 -11.977 -17.511 1.00 69.81 143 ASP A CA 1
ATOM 1090 C C . ASP A 1 143 ? -1.304 -10.625 -17.014 1.00 69.81 143 ASP A C 1
ATOM 1092 O O . ASP A 1 143 ? -1.069 -10.405 -15.822 1.00 69.81 143 ASP A O 1
ATOM 1096 N N . ALA A 1 144 ? -1.063 -9.684 -17.932 1.00 72.75 144 ALA A N 1
ATOM 1097 C CA . ALA A 1 144 ? -0.438 -8.394 -17.618 1.00 72.75 144 ALA A CA 1
ATOM 1098 C C . ALA A 1 144 ? -1.172 -7.592 -16.518 1.00 72.75 144 ALA A C 1
ATOM 1100 O O . ALA A 1 144 ? -0.510 -6.981 -15.673 1.00 72.75 144 ALA A O 1
ATOM 1101 N N . GLY A 1 145 ? -2.512 -7.612 -16.487 1.00 80.44 145 GLY A N 1
ATOM 1102 C CA . GLY A 1 145 ? -3.305 -6.913 -15.473 1.00 80.44 145 GLY A CA 1
ATOM 1103 C C . GLY A 1 145 ? -3.180 -7.527 -14.078 1.00 80.44 145 GLY A C 1
ATOM 1104 O O . GLY A 1 145 ? -2.948 -6.801 -13.107 1.00 80.44 145 GLY A O 1
ATOM 1105 N N . LEU A 1 146 ? -3.258 -8.858 -13.971 1.00 84.19 146 LEU A N 1
ATOM 1106 C CA . LEU A 1 146 ? -3.101 -9.579 -12.703 1.00 84.19 146 LEU A CA 1
ATOM 1107 C C . LEU A 1 146 ? -1.676 -9.410 -12.163 1.00 84.19 146 LEU A C 1
ATOM 1109 O O . LEU A 1 146 ? -1.481 -9.054 -10.996 1.00 84.19 146 LEU A O 1
ATOM 1113 N N . ALA A 1 147 ? -0.682 -9.589 -13.036 1.00 83.88 147 ALA A N 1
ATOM 1114 C CA . ALA A 1 147 ? 0.724 -9.389 -12.717 1.00 83.88 147 ALA A CA 1
ATOM 1115 C C . ALA A 1 147 ? 0.970 -7.975 -12.178 1.00 83.88 147 ALA A C 1
ATOM 1117 O O . ALA A 1 147 ? 1.612 -7.809 -11.144 1.00 83.88 147 ALA A O 1
ATOM 1118 N N . ALA A 1 148 ? 0.417 -6.947 -12.826 1.00 82.75 148 ALA A N 1
ATOM 1119 C CA . ALA A 1 148 ? 0.553 -5.563 -12.389 1.00 82.75 148 ALA A CA 1
ATOM 1120 C C . ALA A 1 148 ? -0.178 -5.280 -11.064 1.00 82.75 148 ALA A C 1
ATOM 1122 O O . ALA A 1 148 ? 0.374 -4.607 -10.188 1.00 82.75 148 ALA A O 1
ATOM 1123 N N . ALA A 1 149 ? -1.386 -5.819 -10.877 1.00 87.81 149 ALA A N 1
ATOM 1124 C CA . ALA A 1 149 ? -2.159 -5.629 -9.655 1.00 87.81 149 ALA A CA 1
ATOM 1125 C C . ALA A 1 149 ? -1.465 -6.244 -8.430 1.00 87.81 149 ALA A C 1
ATOM 1127 O O . ALA A 1 149 ? -1.444 -5.619 -7.367 1.00 87.81 149 ALA A O 1
ATOM 1128 N N . PHE A 1 150 ? -0.845 -7.416 -8.578 1.00 89.69 150 PHE A N 1
ATOM 1129 C CA . PHE A 1 150 ? -0.235 -8.167 -7.476 1.00 89.69 150 PHE A CA 1
ATOM 1130 C C . PHE A 1 150 ? 1.303 -8.144 -7.457 1.00 89.69 150 PHE A C 1
ATOM 1132 O O . PHE A 1 150 ? 1.902 -8.730 -6.560 1.00 89.69 150 PHE A O 1
ATOM 1139 N N . ALA A 1 151 ? 1.962 -7.396 -8.350 1.00 85.81 151 ALA A N 1
ATOM 1140 C CA . ALA A 1 151 ? 3.428 -7.291 -8.427 1.00 85.81 151 ALA A CA 1
ATOM 1141 C C . ALA A 1 151 ? 4.105 -6.931 -7.091 1.00 85.81 151 ALA A C 1
ATOM 1143 O O . ALA A 1 151 ? 5.223 -7.365 -6.815 1.00 85.81 151 ALA A O 1
ATOM 1144 N N . GLY A 1 152 ? 3.437 -6.119 -6.267 1.00 86.38 152 GLY A N 1
ATOM 1145 C CA . GLY A 1 152 ? 3.936 -5.687 -4.960 1.00 86.38 152 GLY A CA 1
ATOM 1146 C C . GLY A 1 152 ? 3.649 -6.649 -3.807 1.00 86.38 152 GLY A C 1
ATOM 1147 O O . GLY A 1 152 ? 3.921 -6.297 -2.662 1.00 86.38 152 GLY A O 1
ATOM 1148 N N . LEU A 1 153 ? 3.072 -7.826 -4.066 1.00 90.88 153 LEU A N 1
ATOM 1149 C CA . LEU A 1 153 ? 2.776 -8.807 -3.028 1.00 90.88 153 LEU A CA 1
ATOM 1150 C C . LEU A 1 153 ? 4.069 -9.497 -2.574 1.00 90.88 153 LEU A C 1
ATOM 1152 O O . LEU A 1 153 ? 4.531 -10.450 -3.196 1.00 90.88 153 LEU A O 1
ATOM 1156 N N . GLY A 1 154 ? 4.649 -8.984 -1.492 1.00 92.81 154 GLY A N 1
ATOM 1157 C CA . GLY A 1 154 ? 5.819 -9.537 -0.811 1.00 92.81 154 GLY A CA 1
ATOM 1158 C C . GLY A 1 154 ? 5.706 -9.378 0.704 1.00 92.81 154 GLY A C 1
ATOM 1159 O O . GLY A 1 154 ? 4.711 -8.854 1.217 1.00 92.81 154 GLY A O 1
ATOM 1160 N N . VAL A 1 155 ? 6.740 -9.802 1.432 1.00 95.88 155 VAL A N 1
ATOM 1161 C CA . VAL A 1 155 ? 6.762 -9.757 2.907 1.00 95.88 155 VAL A CA 1
ATOM 1162 C C . VAL A 1 155 ? 6.553 -8.336 3.433 1.00 95.88 155 VAL A C 1
ATOM 1164 O O . VAL A 1 155 ? 5.818 -8.150 4.400 1.00 95.88 155 VAL A O 1
ATOM 1167 N N . LEU A 1 156 ? 7.134 -7.319 2.791 1.00 95.12 156 LEU A N 1
ATOM 1168 C CA . LEU A 1 156 ? 6.999 -5.933 3.251 1.00 95.12 156 LEU A CA 1
ATOM 1169 C C . LEU A 1 156 ? 5.565 -5.406 3.129 1.00 95.12 156 LEU A C 1
ATOM 1171 O O . LEU A 1 156 ? 5.104 -4.696 4.022 1.00 95.12 156 LEU A O 1
ATOM 1175 N N . GLU A 1 157 ? 4.837 -5.780 2.075 1.00 94.62 157 GLU A N 1
ATOM 1176 C CA . GLU A 1 157 ? 3.421 -5.423 1.940 1.00 94.62 157 GLU A CA 1
ATOM 1177 C C . GLU A 1 157 ? 2.573 -6.181 2.971 1.00 94.62 157 GLU A C 1
ATOM 1179 O O . GLU A 1 157 ? 1.708 -5.581 3.604 1.00 94.62 157 GLU A O 1
ATOM 1184 N N . ALA A 1 158 ? 2.860 -7.461 3.233 1.00 95.56 158 ALA A N 1
ATOM 1185 C CA . ALA A 1 158 ? 2.177 -8.213 4.288 1.00 95.56 158 ALA A CA 1
ATOM 1186 C C . ALA A 1 158 ? 2.383 -7.570 5.673 1.00 95.56 158 ALA A C 1
ATOM 1188 O O . ALA A 1 158 ? 1.417 -7.340 6.404 1.00 95.56 158 ALA A O 1
ATOM 1189 N N . VAL A 1 159 ? 3.624 -7.196 6.006 1.00 96.81 159 VAL A N 1
ATOM 1190 C CA . VAL A 1 159 ? 3.956 -6.456 7.234 1.00 96.81 159 VAL A CA 1
ATOM 1191 C C . VAL A 1 159 ? 3.204 -5.128 7.283 1.00 96.81 159 VAL A C 1
ATOM 1193 O O . VAL A 1 159 ? 2.617 -4.798 8.314 1.00 96.81 159 VAL A O 1
ATOM 1196 N N . ARG A 1 160 ? 3.147 -4.387 6.170 1.00 95.44 160 ARG A N 1
ATOM 1197 C CA . ARG A 1 160 ? 2.395 -3.129 6.068 1.00 95.44 160 ARG A CA 1
ATOM 1198 C C . ARG A 1 160 ? 0.922 -3.315 6.424 1.00 95.44 160 ARG A C 1
ATOM 1200 O O . ARG A 1 160 ? 0.386 -2.551 7.225 1.00 95.44 160 ARG A O 1
ATOM 1207 N N . LEU A 1 161 ? 0.277 -4.332 5.853 1.00 96.12 161 LEU A N 1
ATOM 1208 C CA . LEU A 1 161 ? -1.141 -4.629 6.074 1.00 96.12 161 LEU A CA 1
ATOM 1209 C C . LEU A 1 161 ? -1.407 -5.081 7.515 1.00 96.12 161 LEU A C 1
ATOM 1211 O O . LEU A 1 161 ? -2.387 -4.648 8.119 1.00 96.12 161 LEU A O 1
ATOM 1215 N N . ILE A 1 162 ? -0.505 -5.877 8.094 1.00 97.06 162 ILE A N 1
ATOM 1216 C CA . ILE A 1 162 ? -0.568 -6.300 9.498 1.00 97.06 162 ILE A CA 1
ATOM 1217 C C . ILE A 1 162 ? -0.448 -5.100 10.443 1.00 97.06 162 ILE A C 1
ATOM 1219 O O . ILE A 1 162 ? -1.288 -4.936 11.329 1.00 97.06 162 ILE A O 1
ATOM 1223 N N . LEU A 1 163 ? 0.554 -4.237 10.248 1.00 95.94 163 LEU A N 1
ATOM 1224 C CA . LEU A 1 163 ? 0.765 -3.048 11.081 1.00 95.94 163 LEU A CA 1
ATOM 1225 C C . LEU A 1 163 ? -0.399 -2.060 10.964 1.00 95.94 163 LEU A C 1
ATOM 1227 O O . LEU A 1 163 ? -0.818 -1.467 11.960 1.00 95.94 163 LEU A O 1
ATOM 1231 N N . LEU A 1 164 ? -0.960 -1.908 9.765 1.00 95.81 164 LEU A N 1
ATOM 1232 C CA . LEU A 1 164 ? -2.121 -1.058 9.539 1.00 95.81 164 LEU A CA 1
ATOM 1233 C C . LEU A 1 164 ? -3.382 -1.629 10.209 1.00 95.81 164 LEU A C 1
ATOM 1235 O O . LEU A 1 164 ? -4.114 -0.883 10.862 1.00 95.81 164 LEU A O 1
ATOM 1239 N N . GLY A 1 165 ? -3.602 -2.944 10.123 1.00 95.81 165 GLY A N 1
ATOM 1240 C CA . GLY A 1 165 ? -4.684 -3.636 10.824 1.00 95.81 165 GLY A CA 1
ATOM 1241 C C . GLY A 1 165 ? -4.543 -3.572 12.349 1.00 95.81 165 GLY A C 1
ATOM 1242 O O . GLY A 1 165 ? -5.526 -3.331 13.049 1.00 95.81 165 GLY A O 1
ATOM 1243 N N . TRP A 1 166 ? -3.318 -3.692 12.865 1.00 95.31 166 TRP A N 1
ATOM 1244 C CA . TRP A 1 166 ? -2.992 -3.495 14.279 1.00 95.31 166 TRP A CA 1
ATOM 1245 C C . TRP A 1 166 ? -3.294 -2.070 14.751 1.00 95.31 166 TRP A C 1
ATOM 1247 O O . TRP A 1 166 ? -3.936 -1.878 15.786 1.00 95.31 166 TRP A O 1
ATOM 1257 N N . ALA A 1 167 ? -2.884 -1.059 13.982 1.00 93.31 167 ALA A N 1
ATOM 1258 C CA . ALA A 1 167 ? -3.159 0.337 14.307 1.00 93.31 167 ALA A CA 1
ATOM 1259 C C . ALA A 1 167 ? -4.669 0.619 14.330 1.00 93.31 167 ALA A C 1
ATOM 1261 O O . ALA A 1 167 ? -5.173 1.286 15.234 1.00 93.31 167 ALA A O 1
ATOM 1262 N N . GLN A 1 168 ? -5.409 0.066 13.369 1.00 94.19 168 GLN A N 1
ATOM 1263 C CA . GLN A 1 168 ? -6.866 0.139 13.335 1.00 94.19 168 GLN A CA 1
ATOM 1264 C C . GLN A 1 168 ? -7.501 -0.513 14.562 1.00 94.19 168 GLN A C 1
ATOM 1266 O O . GLN A 1 168 ? -8.314 0.125 15.228 1.00 94.19 168 GLN A O 1
ATOM 1271 N N . SER A 1 169 ? -7.108 -1.745 14.897 1.00 92.88 169 SER A N 1
ATOM 1272 C CA . SER A 1 169 ? -7.683 -2.482 16.025 1.00 92.88 169 SER A CA 1
ATOM 1273 C C . SER A 1 169 ? -7.472 -1.744 17.350 1.00 92.88 169 SER A C 1
ATOM 1275 O O . SER A 1 169 ? -8.399 -1.645 18.153 1.00 92.88 169 SER A O 1
ATOM 1277 N N . HIS A 1 170 ? -6.297 -1.135 17.540 1.00 91.00 170 HIS A N 1
ATOM 1278 C CA . HIS A 1 170 ? -5.995 -0.292 18.701 1.00 91.00 170 HIS A CA 1
ATOM 1279 C C . HIS A 1 170 ? -6.817 0.999 18.725 1.00 91.00 170 HIS A C 1
ATOM 1281 O O . HIS A 1 170 ? -7.232 1.441 19.795 1.00 91.00 170 HIS A O 1
ATOM 1287 N N . ALA A 1 171 ? -7.084 1.602 17.565 1.00 90.38 171 ALA A N 1
ATOM 1288 C CA . ALA A 1 171 ? -7.837 2.850 17.478 1.00 90.38 171 ALA A CA 1
ATOM 1289 C C . ALA A 1 171 ? -9.310 2.702 17.888 1.00 90.38 171 ALA A C 1
ATOM 1291 O O . ALA A 1 171 ? -9.897 3.665 18.381 1.00 90.38 171 ALA A O 1
ATOM 1292 N N . VAL A 1 172 ? -9.900 1.521 17.677 1.00 91.75 172 VAL A N 1
ATOM 1293 C CA . VAL A 1 172 ? -11.318 1.237 17.973 1.00 91.75 172 VAL A CA 1
ATOM 1294 C C . VAL A 1 172 ? -11.518 0.199 19.081 1.00 91.75 172 VAL A C 1
ATOM 1296 O O . VAL A 1 172 ? -12.645 -0.213 19.327 1.00 91.75 172 VAL A O 1
ATOM 1299 N N . ALA A 1 173 ? -10.444 -0.222 19.759 1.00 90.69 173 ALA A N 1
ATOM 1300 C CA . ALA A 1 173 ? -10.467 -1.255 20.801 1.00 90.69 173 ALA A CA 1
ATOM 1301 C C . ALA A 1 173 ? -11.166 -2.561 20.358 1.00 90.69 173 ALA A C 1
ATOM 1303 O O . ALA A 1 173 ? -11.932 -3.169 21.106 1.00 90.69 173 ALA A O 1
ATOM 1304 N N . ARG A 1 174 ? -10.908 -2.989 19.117 1.00 92.56 174 ARG A N 1
ATOM 1305 C CA . ARG A 1 174 ? -11.426 -4.239 18.539 1.00 92.56 174 ARG A CA 1
ATOM 1306 C C . ARG A 1 174 ? -10.336 -5.314 18.498 1.00 92.56 174 ARG A C 1
ATOM 1308 O O . ARG A 1 174 ? -9.153 -4.976 18.571 1.00 92.56 174 ARG A O 1
ATOM 1315 N N . PRO A 1 175 ? -10.700 -6.603 18.359 1.00 96.00 175 PRO A N 1
ATOM 1316 C CA . PRO A 1 175 ? -9.719 -7.668 18.199 1.00 96.00 175 PRO A CA 1
ATOM 1317 C C . PRO A 1 175 ? -8.781 -7.403 17.016 1.00 96.00 175 PRO A C 1
ATOM 1319 O O . PRO A 1 175 ? -9.210 -6.928 15.962 1.00 96.00 175 PRO A O 1
ATOM 1322 N N . PHE A 1 176 ? -7.504 -7.755 17.175 1.00 95.44 176 PHE A N 1
ATOM 1323 C CA . PHE A 1 176 ? -6.480 -7.613 16.133 1.00 95.44 176 PHE A CA 1
ATOM 1324 C C . PHE A 1 176 ? -6.903 -8.271 14.808 1.00 95.44 176 PHE A C 1
ATOM 1326 O O . PHE A 1 176 ? -6.801 -7.651 13.750 1.00 95.44 176 PHE A O 1
ATOM 1333 N N . ALA A 1 177 ? -7.478 -9.477 14.882 1.00 96.81 177 ALA A N 1
ATOM 1334 C CA . ALA A 1 177 ? -7.981 -10.206 13.721 1.00 96.81 177 ALA A CA 1
ATOM 1335 C C . ALA A 1 177 ? -9.015 -9.402 12.915 1.00 96.81 177 ALA A C 1
ATOM 1337 O O . ALA A 1 177 ? -8.976 -9.422 11.689 1.00 96.81 177 ALA A O 1
ATOM 1338 N N . THR A 1 178 ? -9.894 -8.637 13.574 1.00 96.12 178 THR A N 1
ATOM 1339 C CA . THR A 1 178 ? -10.880 -7.788 12.890 1.00 96.12 178 THR A CA 1
ATOM 1340 C C . THR A 1 178 ? -10.199 -6.674 12.097 1.00 96.12 178 THR A C 1
ATOM 1342 O O . THR A 1 178 ? -10.558 -6.436 10.948 1.00 96.12 178 THR A O 1
ATOM 1345 N N . GLY A 1 179 ? -9.193 -6.009 12.675 1.00 95.38 179 GLY A N 1
ATOM 1346 C CA . GLY A 1 179 ? -8.475 -4.938 11.979 1.00 95.38 179 GLY A CA 1
ATOM 1347 C C . GLY A 1 179 ? -7.663 -5.430 10.788 1.00 95.38 179 GLY A C 1
ATOM 1348 O O . GLY A 1 179 ? -7.678 -4.803 9.726 1.00 95.38 179 GLY A O 1
ATOM 1349 N N . VAL A 1 180 ? -7.022 -6.591 10.927 1.00 97.00 180 VAL A N 1
ATOM 1350 C CA . VAL A 1 180 ? -6.341 -7.253 9.810 1.00 97.00 180 VAL A CA 1
ATOM 1351 C C . VAL A 1 180 ? -7.343 -7.677 8.738 1.00 97.00 180 VAL A C 1
ATOM 1353 O O . VAL A 1 180 ? -7.120 -7.378 7.570 1.00 97.00 180 VAL A O 1
ATOM 1356 N N . ALA A 1 181 ? -8.474 -8.285 9.107 1.00 97.69 181 ALA A N 1
ATOM 1357 C CA . ALA A 1 181 ? -9.495 -8.720 8.154 1.00 97.69 181 ALA A CA 1
ATOM 1358 C C . ALA A 1 181 ? -10.072 -7.553 7.338 1.00 97.69 181 ALA A C 1
ATOM 1360 O O . ALA A 1 181 ? -10.152 -7.649 6.114 1.00 97.69 181 ALA A O 1
ATOM 1361 N N . VAL A 1 182 ? -10.415 -6.430 7.981 1.00 96.62 182 VAL A N 1
ATOM 1362 C CA . VAL A 1 182 ? -10.903 -5.222 7.287 1.00 96.62 182 VAL A CA 1
ATOM 1363 C C . VAL A 1 182 ? -9.840 -4.676 6.333 1.00 96.62 182 VAL A C 1
ATOM 1365 O O . VAL A 1 182 ? -10.140 -4.373 5.178 1.00 96.62 182 VAL A O 1
ATOM 1368 N N . THR A 1 183 ? -8.589 -4.595 6.791 1.00 96.88 183 THR A N 1
ATOM 1369 C CA . THR A 1 183 ? -7.472 -4.086 5.984 1.00 96.88 183 THR A CA 1
ATOM 1370 C C . THR A 1 183 ? -7.199 -4.973 4.771 1.00 96.88 183 THR A C 1
ATOM 1372 O O . THR A 1 183 ? -7.085 -4.461 3.660 1.00 96.88 183 THR A O 1
ATOM 1375 N N . LEU A 1 184 ? -7.138 -6.293 4.963 1.00 97.06 184 LEU A N 1
ATOM 1376 C CA . LEU A 1 184 ? -6.935 -7.264 3.888 1.00 97.06 184 LEU A CA 1
ATOM 1377 C C . LEU A 1 184 ? -8.094 -7.257 2.892 1.00 97.06 184 LEU A C 1
ATOM 1379 O O . LEU A 1 184 ? -7.849 -7.280 1.691 1.00 97.06 184 LEU A O 1
ATOM 1383 N N . SER A 1 185 ? -9.338 -7.174 3.371 1.00 97.56 185 SER A N 1
ATOM 1384 C CA . SER A 1 185 ? -10.525 -7.152 2.506 1.00 97.56 185 SER A CA 1
ATOM 1385 C C . SER A 1 185 ? -10.529 -5.923 1.601 1.00 97.56 185 SER A C 1
ATOM 1387 O O . SER A 1 185 ? -10.722 -6.040 0.393 1.00 97.56 185 SER A O 1
ATOM 1389 N N . LEU A 1 186 ? -10.261 -4.741 2.167 1.00 96.25 186 LEU A N 1
ATOM 1390 C CA . LEU A 1 186 ? -10.183 -3.505 1.388 1.00 96.25 186 LEU A CA 1
ATOM 1391 C C . LEU A 1 186 ? -8.985 -3.495 0.442 1.00 96.25 186 LEU A C 1
ATOM 1393 O O . LEU A 1 186 ? -9.118 -3.075 -0.705 1.00 96.25 186 LEU A O 1
ATOM 1397 N N . TRP A 1 187 ? -7.829 -3.980 0.894 1.00 95.69 187 TRP A N 1
ATOM 1398 C CA . TRP A 1 187 ? -6.661 -4.125 0.034 1.00 95.69 187 TRP A CA 1
ATOM 1399 C C . TRP A 1 187 ? -6.961 -5.034 -1.160 1.00 95.69 187 TRP A C 1
ATOM 1401 O O . TRP A 1 187 ? -6.702 -4.645 -2.297 1.00 95.69 187 TRP A O 1
ATOM 1411 N N . LEU A 1 188 ? -7.565 -6.200 -0.917 1.00 96.12 188 LEU A N 1
ATOM 1412 C CA . LEU A 1 188 ? -7.903 -7.160 -1.961 1.00 96.12 188 LEU A CA 1
ATOM 1413 C C . LEU A 1 188 ? -8.917 -6.570 -2.941 1.00 96.12 188 LEU A C 1
ATOM 1415 O O . LEU A 1 188 ? -8.704 -6.657 -4.145 1.00 96.12 188 LEU A O 1
ATOM 1419 N N . ALA A 1 189 ? -9.962 -5.902 -2.447 1.00 95.94 189 ALA A N 1
ATOM 1420 C CA . ALA A 1 189 ? -10.943 -5.226 -3.293 1.00 95.94 189 ALA A CA 1
ATOM 1421 C C . ALA A 1 189 ? -10.290 -4.181 -4.215 1.00 95.94 189 ALA A C 1
ATOM 1423 O O . ALA A 1 189 ? -10.595 -4.135 -5.405 1.00 95.94 189 ALA A O 1
ATOM 1424 N N . ILE A 1 190 ? -9.341 -3.390 -3.699 1.00 93.56 190 ILE A N 1
ATOM 1425 C CA . ILE A 1 190 ? -8.579 -2.422 -4.502 1.00 93.56 190 ILE A CA 1
ATOM 1426 C C . ILE A 1 190 ? -7.702 -3.139 -5.535 1.00 93.56 190 ILE A C 1
ATOM 1428 O O . ILE A 1 190 ? -7.647 -2.705 -6.682 1.00 93.56 190 ILE A O 1
ATOM 1432 N N . ARG A 1 191 ? -7.024 -4.237 -5.172 1.00 93.25 191 ARG A N 1
ATOM 1433 C CA . ARG A 1 191 ? -6.203 -5.003 -6.128 1.00 93.25 191 ARG A CA 1
ATOM 1434 C C . ARG A 1 191 ? -7.040 -5.613 -7.244 1.00 93.25 191 ARG A C 1
ATOM 1436 O O . ARG A 1 191 ? -6.647 -5.501 -8.399 1.00 93.25 191 ARG A O 1
ATOM 1443 N N . LEU A 1 192 ? -8.196 -6.185 -6.915 1.00 93.88 192 LEU A N 1
ATOM 1444 C CA . LEU A 1 192 ? -9.137 -6.711 -7.901 1.00 93.88 192 LEU A CA 1
ATOM 1445 C C . LEU A 1 192 ? -9.641 -5.598 -8.825 1.00 93.88 192 LEU A C 1
ATOM 1447 O O . LEU A 1 192 ? -9.586 -5.750 -10.038 1.00 93.88 192 LEU A O 1
ATOM 1451 N N . ALA A 1 193 ? -10.044 -4.448 -8.277 1.00 92.62 193 ALA A N 1
ATOM 1452 C CA . ALA A 1 193 ? -10.464 -3.303 -9.083 1.00 92.62 193 ALA A CA 1
ATOM 1453 C C . ALA A 1 193 ? -9.347 -2.808 -10.021 1.00 92.62 193 ALA A C 1
ATOM 1455 O O . ALA A 1 193 ? -9.608 -2.526 -11.190 1.00 92.62 193 ALA A O 1
ATOM 1456 N N . THR A 1 194 ? -8.100 -2.747 -9.543 1.00 90.00 194 THR A N 1
ATOM 1457 C CA . THR A 1 194 ? -6.932 -2.403 -10.370 1.00 90.00 194 THR A CA 1
ATOM 1458 C C . THR A 1 194 ? -6.709 -3.428 -11.474 1.00 90.00 194 THR A C 1
ATOM 1460 O O . THR A 1 194 ? -6.503 -3.031 -12.615 1.00 90.00 194 THR A O 1
ATOM 1463 N N . TRP A 1 195 ? -6.774 -4.724 -11.160 1.00 90.69 195 TRP A N 1
ATOM 1464 C CA . TRP A 1 195 ? -6.653 -5.790 -12.153 1.00 90.69 195 TRP A CA 1
ATOM 1465 C C . TRP A 1 195 ? -7.703 -5.627 -13.258 1.00 90.69 195 TRP A C 1
ATOM 1467 O O . TRP A 1 195 ? -7.328 -5.475 -14.419 1.00 90.69 195 TRP A O 1
ATOM 1477 N N . PHE A 1 196 ? -8.986 -5.532 -12.896 1.00 89.12 196 PHE A N 1
ATOM 1478 C CA . PHE A 1 196 ? -10.071 -5.316 -13.857 1.00 89.12 196 PHE A CA 1
ATOM 1479 C C . PHE A 1 196 ? -9.866 -4.052 -14.695 1.00 89.12 196 PHE A C 1
ATOM 1481 O O . PHE A 1 196 ? -10.072 -4.070 -15.904 1.00 89.12 196 PHE A O 1
ATOM 1488 N N . THR A 1 197 ? -9.438 -2.954 -14.070 1.00 89.12 197 THR A N 1
ATOM 1489 C CA . THR A 1 197 ? -9.198 -1.690 -14.778 1.00 89.12 197 THR A CA 1
ATOM 1490 C C . THR A 1 197 ? -8.066 -1.829 -15.794 1.00 89.12 197 THR A C 1
ATOM 1492 O O . THR A 1 197 ? -8.195 -1.348 -16.915 1.00 89.12 197 THR A O 1
ATOM 1495 N N . LEU A 1 198 ? -6.965 -2.494 -15.433 1.00 86.75 198 LEU A N 1
ATOM 1496 C CA . LEU A 1 198 ? -5.831 -2.696 -16.335 1.00 86.75 198 LEU A CA 1
ATOM 1497 C C . LEU A 1 198 ? -6.171 -3.639 -17.490 1.00 86.75 198 LEU A C 1
ATOM 1499 O O . LEU A 1 198 ? -5.762 -3.368 -18.615 1.00 86.75 198 LEU A O 1
ATOM 1503 N N . ASP A 1 199 ? -6.952 -4.690 -17.241 1.00 86.56 199 ASP A N 1
ATOM 1504 C CA . ASP A 1 199 ? -7.417 -5.583 -18.305 1.00 86.56 199 ASP A CA 1
ATOM 1505 C C . ASP A 1 199 ? -8.360 -4.860 -19.277 1.00 86.56 199 ASP A C 1
ATOM 1507 O O . ASP A 1 199 ? -8.170 -4.956 -20.490 1.00 86.56 199 ASP A O 1
ATOM 1511 N N . LEU A 1 200 ? -9.301 -4.054 -18.765 1.00 86.25 200 LEU A N 1
ATOM 1512 C CA . LEU A 1 200 ? -10.179 -3.224 -19.599 1.00 86.25 200 LEU A CA 1
ATOM 1513 C C . LEU A 1 200 ? -9.384 -2.217 -20.442 1.00 86.25 200 LEU A C 1
ATOM 1515 O O . LEU A 1 200 ? -9.659 -2.057 -21.630 1.00 86.25 200 LEU A O 1
ATOM 1519 N N . LEU A 1 201 ? -8.373 -1.565 -19.857 1.00 85.75 201 LEU A N 1
ATOM 1520 C CA . LEU A 1 201 ? -7.483 -0.648 -20.581 1.00 85.75 201 LEU A CA 1
ATOM 1521 C C . LEU A 1 201 ? -6.627 -1.365 -21.634 1.00 85.75 201 LEU A C 1
ATOM 1523 O O . LEU A 1 201 ? -6.278 -0.762 -22.646 1.00 85.75 201 LEU A O 1
ATOM 1527 N N . ALA A 1 202 ? -6.315 -2.643 -21.423 1.00 82.44 202 ALA A N 1
ATOM 1528 C CA . ALA A 1 202 ? -5.627 -3.490 -22.391 1.00 82.44 202 ALA A CA 1
ATOM 1529 C C . ALA A 1 202 ? -6.564 -4.064 -23.476 1.00 82.44 202 ALA A C 1
ATOM 1531 O O . ALA A 1 202 ? -6.120 -4.872 -24.291 1.00 82.44 202 ALA A O 1
ATOM 1532 N N . GLY A 1 203 ? -7.847 -3.675 -23.496 1.00 83.50 203 GLY A N 1
ATOM 1533 C CA . GLY A 1 203 ? -8.835 -4.151 -24.469 1.00 83.50 203 GLY A CA 1
ATOM 1534 C C . GLY A 1 203 ? -9.336 -5.575 -24.212 1.00 83.50 203 GLY A C 1
ATOM 1535 O O . GLY A 1 203 ? -9.930 -6.182 -25.101 1.00 83.50 203 GLY A O 1
ATOM 1536 N N . ARG A 1 204 ? -9.101 -6.122 -23.015 1.00 81.12 204 ARG A N 1
ATOM 1537 C CA . ARG A 1 204 ? -9.570 -7.451 -22.607 1.00 81.12 204 ARG A CA 1
ATOM 1538 C C . ARG A 1 204 ? -10.879 -7.313 -21.834 1.00 81.12 204 ARG A C 1
ATOM 1540 O O . ARG A 1 204 ? -11.053 -6.380 -21.050 1.00 81.12 204 ARG A O 1
ATOM 1547 N N . SER A 1 205 ? -11.808 -8.251 -22.014 1.00 73.62 205 SER A N 1
ATOM 1548 C CA . SER A 1 205 ? -12.937 -8.371 -21.092 1.00 73.62 205 SER A CA 1
ATOM 1549 C C . SER A 1 205 ? -12.412 -8.844 -19.735 1.00 73.62 205 SER A C 1
ATOM 1551 O O . SER A 1 205 ? -11.627 -9.784 -19.669 1.00 73.62 205 SER A O 1
ATOM 1553 N N . GLY A 1 206 ? -12.843 -8.201 -18.644 1.00 56.16 206 GLY A N 1
ATOM 1554 C CA . GLY A 1 206 ? -12.386 -8.520 -17.280 1.00 56.16 206 GLY A CA 1
ATOM 1555 C C . GLY A 1 206 ? -12.648 -9.967 -16.836 1.00 56.16 206 GLY A C 1
ATOM 1556 O O . GLY A 1 206 ? -12.053 -10.450 -15.880 1.00 56.16 206 GLY A O 1
ATOM 1557 N N . PHE A 1 207 ? -13.516 -10.667 -17.560 1.00 58.84 207 PHE A N 1
ATOM 1558 C CA . PHE A 1 207 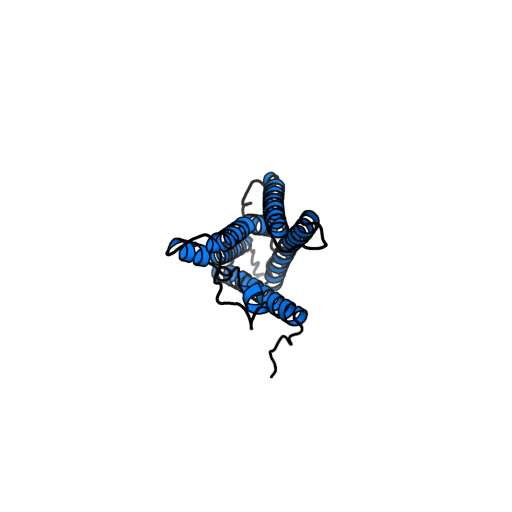? -13.628 -12.115 -17.555 1.00 58.84 207 PHE A CA 1
ATOM 1559 C C . PHE A 1 207 ? -13.122 -12.560 -18.924 1.00 58.84 207 PHE A C 1
ATOM 1561 O O . PHE A 1 207 ? -13.800 -12.315 -19.926 1.00 58.84 207 PHE A O 1
ATOM 1568 N N . GLY A 1 208 ? -11.898 -13.091 -18.995 1.00 50.22 208 GLY A N 1
ATOM 1569 C CA . GLY A 1 208 ? -11.370 -13.667 -20.233 1.00 50.22 208 GLY A CA 1
ATOM 1570 C C . GLY A 1 208 ? -12.420 -14.593 -20.844 1.00 50.22 208 GLY A C 1
ATOM 1571 O O . GLY A 1 208 ? -13.074 -15.307 -20.089 1.00 50.22 208 GLY A O 1
ATOM 1572 N N . GLY A 1 209 ? -12.630 -14.484 -22.160 1.00 47.34 209 GLY A N 1
ATOM 1573 C CA . GLY A 1 209 ? -13.753 -15.081 -22.892 1.00 47.34 209 GLY A CA 1
ATOM 1574 C C . GLY A 1 209 ? -14.298 -16.371 -22.276 1.00 47.34 209 GLY A C 1
ATOM 1575 O O . GLY A 1 209 ? -13.678 -17.427 -22.394 1.00 47.34 209 GLY A O 1
ATOM 1576 N N . LEU A 1 210 ? -15.451 -16.245 -21.619 1.00 44.72 210 LEU A N 1
ATOM 1577 C CA . LEU A 1 210 ? -16.404 -17.327 -21.394 1.00 44.72 210 LEU A CA 1
ATOM 1578 C C . LEU A 1 210 ? -17.493 -17.217 -22.459 1.00 44.72 210 LEU A C 1
ATOM 1580 O O . LEU A 1 210 ? -17.903 -16.066 -22.743 1.00 44.72 210 LEU A O 1
#

Secondary structure (DSSP, 8-state):
-PPP-----------------SS-TTTHHHHHHHHHHHHHHHHHHHHHTSS--SS-HHHHHHHHHHHHHHHHHHHHHHHHHHHHHTT----HHHHHHHHHHHHHHHHHHHHHHHHGGG--HHHHHHHHHHH-GGG-GGG-SS-HHHHHHHTT-SHHHHHHHHHHHHHHHHHHT--HHHHHHHHHHHHHHHHHHHHHHHHHHTT--SS---

pLDDT: mean 85.01, std 13.77, range [43.91, 97.69]